Protein AF-A0A919NDR6-F1 (afdb_monomer_lite)

Foldseek 3Di:
DVVVLCVLQNPVLLCVLVLVVPPDPDDDDDDDDDDDDDDDDDDDDDDDDPPPPPPPPPQQLLSVLVPDDVVVLVVVLVVLLVLLVVCLPPALSSLSSSLLSLLLCQLSPSDVALVSRLVSLLSSLVSLVNHDDDPVCLLSSLLSNLLSLVLLVLRCVVPVPDVVSVVSSVVSLVVVLVVLVSNVPRDLVSNQSSQPSSDHDRSHNQSHSVNSVVVSVVSNPDDVVNVLQVVCVVLAPHWDQDPVREIEGEGADDQVLSQLVSCVSCVVPAFYWYWYDDPWIKIWTDRQFKIWIWTADPVAIKIFMAGRPVVTSVVCSPDDPDDDTPDMDGDRDVVRNCVVPVPD

Organism: NCBI:txid1223317

Radius of gyration: 30.09 Å; chains: 1; bounding box: 86×54×87 Å

Secondary structure (DSSP, 8-state):
-HHHHHHHH-HHHHHHHTT-TTSSS------------------------------PPPPPHHHHHHTS-HHHHHHHHHHHHHHHHHHTTS-HHHHHHHHHHHHHHHHTTSSSSGGGTHHHHHHHHHHHHHSPP-GGGHHHHHHHHHHHHHHHHHHHHT-TT-HHHHHHHHHHHHHHHHTHHHHHSS-HHHHHHHHTTT-BTTTBTT-SHHHHHHHHHHHHH--HHHHHHTT-TTT-SEEEE-TTS-EEEE-SS-HHHHHHHHHHHTTTSTTEEEEEESSSEEEEEE-SSEEEEEEEETTEEEEEEEES-TTTTHHHHHTS-----SEEEEESSHHHHHHHHT--

Sequence (344 aa):
MEEDIRRAVGSGLLNLALGRDRNEASVGGPDGDELKGDEGEPDRKDPEQSASKSVTPPLSAAAAFQAQTENQRMRARAWFRRLVEESAEWPLAAQLASYRSLLIAVGGGLWPYPQDWVWLVCDGLDNLWAAAEDESLAVEHGALAVIGLLAIRHGTLSQSDDPDLAAGFKGFLAAFRDWRDWALDVNLETIERYAYQLSGHTLGPRFTAVNIRADLEWLLARRAIDDALDQLDDISDSADLTTDGTVVVQVRKNPKRAVLLVLDRLREFPDTHVIAHFNSEVHGWWNGRRLLLAWPTPTGWRASVWHNLFTGIVGYAGSSPLPAASESAAVTDPAEAWTKFGSR

pLDDT: mean 75.66, std 18.83, range [24.59, 97.19]

Structure (mmCIF, N/CA/C/O backbone):
data_AF-A0A919NDR6-F1
#
_entry.id   AF-A0A919NDR6-F1
#
loop_
_atom_site.group_PDB
_atom_site.id
_atom_site.type_symbol
_atom_site.label_atom_id
_atom_site.label_alt_id
_atom_site.label_comp_id
_atom_site.label_asym_id
_atom_site.label_entity_id
_atom_site.label_seq_id
_atom_site.pdbx_PDB_ins_code
_atom_site.Cartn_x
_atom_site.Cartn_y
_atom_site.Cartn_z
_atom_site.occupancy
_atom_site.B_iso_or_equiv
_atom_site.auth_seq_id
_atom_site.auth_comp_id
_atom_site.auth_asym_id
_atom_site.auth_atom_id
_atom_site.pdbx_PDB_model_num
ATOM 1 N N . MET A 1 1 ? -24.004 -11.806 23.889 1.00 47.38 1 MET A N 1
ATOM 2 C CA . MET A 1 1 ? -23.221 -11.122 22.835 1.00 47.38 1 MET A CA 1
ATOM 3 C C . MET A 1 1 ? -22.969 -9.655 23.180 1.00 47.38 1 MET A C 1
ATOM 5 O O . MET A 1 1 ? -21.857 -9.357 23.575 1.00 47.38 1 MET A O 1
ATOM 9 N N . GLU A 1 2 ? -23.946 -8.737 23.129 1.00 40.25 2 GLU A N 1
ATOM 10 C CA . GLU A 1 2 ? -23.694 -7.311 23.456 1.00 40.25 2 GLU A CA 1
ATOM 11 C C . GLU A 1 2 ? -23.229 -7.091 24.909 1.00 40.25 2 GLU A C 1
ATOM 13 O O . GLU A 1 2 ? -22.378 -6.251 25.181 1.00 40.25 2 GLU A O 1
ATOM 18 N N . GLU A 1 3 ? -23.742 -7.888 25.845 1.00 44.78 3 GLU A N 1
ATOM 19 C CA . GLU A 1 3 ? -23.369 -7.836 27.262 1.00 44.78 3 GLU A CA 1
ATOM 20 C C . GLU A 1 3 ? -21.955 -8.383 27.525 1.00 44.78 3 GLU A C 1
ATOM 22 O O . GLU A 1 3 ? -21.227 -7.832 28.349 1.00 44.78 3 GLU A O 1
ATOM 27 N N . ASP A 1 4 ? -21.523 -9.383 26.750 1.00 42.12 4 ASP A N 1
ATOM 28 C CA . ASP A 1 4 ? -20.157 -9.924 26.780 1.00 42.12 4 ASP A CA 1
ATOM 29 C C . ASP A 1 4 ? -19.159 -8.908 26.204 1.00 42.12 4 ASP A C 1
ATOM 31 O O . ASP A 1 4 ? -18.097 -8.675 26.780 1.00 42.12 4 ASP A O 1
ATOM 35 N N . ILE A 1 5 ? -19.552 -8.207 25.134 1.00 43.19 5 ILE A N 1
ATOM 36 C CA . ILE A 1 5 ? -18.772 -7.122 24.523 1.00 43.19 5 ILE A CA 1
ATOM 37 C C . ILE A 1 5 ? -18.678 -5.916 25.471 1.00 43.19 5 ILE A C 1
ATOM 39 O O . ILE A 1 5 ? -17.600 -5.349 25.646 1.00 43.19 5 ILE A O 1
ATOM 43 N N . ARG A 1 6 ? -19.773 -5.538 26.150 1.00 53.03 6 ARG A N 1
ATOM 44 C CA . ARG A 1 6 ? -19.746 -4.483 27.185 1.00 53.03 6 ARG A CA 1
ATOM 45 C C . ARG A 1 6 ? -18.835 -4.846 28.345 1.00 53.03 6 ARG A C 1
ATOM 47 O O . ARG A 1 6 ? -18.196 -3.956 28.899 1.00 53.03 6 ARG A O 1
ATOM 54 N N . ARG A 1 7 ? -18.790 -6.123 28.725 1.00 47.66 7 ARG A N 1
ATOM 55 C CA . ARG A 1 7 ? -17.931 -6.608 29.808 1.00 47.66 7 ARG A CA 1
ATOM 56 C C . ARG A 1 7 ? -16.452 -6.583 29.423 1.00 47.66 7 ARG A C 1
ATOM 58 O O . ARG A 1 7 ? -15.631 -6.304 30.289 1.00 47.66 7 ARG A O 1
ATOM 65 N N . ALA A 1 8 ? -16.141 -6.831 28.151 1.00 42.94 8 ALA A N 1
ATOM 66 C CA . ALA A 1 8 ? -14.782 -6.839 27.618 1.00 42.94 8 ALA A CA 1
ATOM 67 C C . ALA A 1 8 ? -14.227 -5.427 27.345 1.00 42.94 8 ALA A C 1
ATOM 69 O O . ALA A 1 8 ? -13.118 -5.107 27.761 1.00 42.94 8 ALA A O 1
ATOM 70 N N . VAL A 1 9 ? -15.005 -4.558 26.689 1.00 45.59 9 VAL A N 1
ATOM 71 C CA . VAL A 1 9 ? -14.518 -3.253 26.191 1.00 45.59 9 VAL A CA 1
ATOM 72 C C . VAL A 1 9 ? -15.015 -2.072 27.044 1.00 45.59 9 VAL A C 1
ATOM 74 O O . VAL A 1 9 ? -14.442 -0.988 27.015 1.00 45.59 9 VAL A O 1
ATOM 77 N N . GLY A 1 10 ? -16.052 -2.266 27.864 1.00 50.66 10 GLY A N 1
ATOM 78 C CA . GLY A 1 10 ? -16.721 -1.202 28.619 1.00 50.66 10 GLY A CA 1
ATOM 79 C C . GLY A 1 10 ? -17.816 -0.496 27.807 1.00 50.66 10 GLY A C 1
ATOM 80 O O . GLY A 1 10 ? -17.733 -0.350 26.589 1.00 50.66 10 GLY A O 1
ATOM 81 N N . SER A 1 11 ? -18.871 -0.030 28.484 1.00 50.19 11 SER A N 1
ATOM 82 C CA . SER A 1 11 ? -20.065 0.555 27.844 1.00 50.19 11 SER A CA 1
ATOM 83 C C . SER A 1 11 ? -19.780 1.824 27.033 1.00 50.19 11 SER A C 1
ATOM 85 O O . SER A 1 11 ? -20.344 1.997 25.956 1.00 50.19 11 SER A O 1
ATOM 87 N N . GLY A 1 12 ? -18.887 2.690 27.519 1.00 48.28 12 GLY A N 1
ATOM 88 C CA . GLY A 1 12 ? -18.511 3.925 26.823 1.00 48.28 12 GLY A CA 1
ATOM 89 C C . GLY A 1 12 ? -17.779 3.666 25.505 1.00 48.28 12 GLY A C 1
ATOM 90 O O . GLY A 1 12 ? -18.121 4.255 24.486 1.00 48.28 12 GLY A O 1
ATOM 91 N N . LEU A 1 13 ? -16.825 2.731 25.506 1.00 51.97 13 LEU A N 1
ATOM 92 C CA . LEU A 1 13 ? -16.095 2.335 24.302 1.00 51.97 13 LEU A CA 1
ATOM 93 C C . LEU A 1 13 ? -16.981 1.580 23.321 1.00 51.97 13 LEU A C 1
ATOM 95 O O . LEU A 1 13 ? -16.864 1.813 22.128 1.00 51.97 13 LEU A O 1
ATOM 99 N N . LEU A 1 14 ? -17.912 0.748 23.793 1.00 55.09 14 LEU A N 1
ATOM 100 C CA . LEU A 1 14 ? -18.875 0.105 22.903 1.00 55.09 14 LEU A CA 1
ATOM 101 C C . LEU A 1 14 ? -19.790 1.129 22.213 1.00 55.09 14 LEU A C 1
ATOM 103 O O . LEU A 1 14 ? -20.018 1.037 21.012 1.00 55.09 14 LEU A O 1
ATOM 107 N N . ASN A 1 15 ? -20.292 2.128 22.939 1.00 56.59 15 ASN A N 1
ATOM 108 C CA . ASN A 1 15 ? -21.154 3.162 22.358 1.00 56.59 15 ASN A CA 1
ATOM 109 C C . ASN A 1 15 ? -20.397 4.060 21.372 1.00 56.59 15 ASN A C 1
ATOM 111 O O . ASN A 1 15 ? -20.914 4.350 20.288 1.00 56.59 15 ASN A O 1
ATOM 115 N N . LEU A 1 16 ? -19.154 4.419 21.707 1.00 56.56 16 LEU A N 1
ATOM 116 C CA . LEU A 1 16 ? -18.232 5.108 20.808 1.00 56.56 16 LEU A CA 1
ATOM 117 C C . LEU A 1 16 ? -17.974 4.259 19.555 1.00 56.56 16 LEU A C 1
ATOM 119 O O . LEU A 1 16 ? -18.140 4.745 18.436 1.00 56.56 16 LEU A O 1
ATOM 123 N N . ALA A 1 17 ? -17.656 2.973 19.738 1.00 55.72 17 ALA A N 1
ATOM 124 C CA . ALA A 1 17 ? -17.306 2.028 18.685 1.00 55.72 17 ALA A CA 1
ATOM 125 C C . ALA A 1 17 ? -18.489 1.615 17.793 1.00 55.72 17 ALA A C 1
ATOM 127 O O . ALA A 1 17 ? -18.287 1.294 16.624 1.00 55.72 17 ALA A O 1
ATOM 128 N N . LEU A 1 18 ? -19.724 1.725 18.278 1.00 56.53 18 LEU A N 1
ATOM 129 C CA . LEU A 1 18 ? -20.940 1.525 17.483 1.00 56.53 18 LEU A CA 1
ATOM 130 C C . LEU A 1 18 ? -21.508 2.832 16.907 1.00 56.53 18 LEU A C 1
ATOM 132 O O . LEU A 1 18 ? -22.523 2.805 16.218 1.00 56.53 18 LEU A O 1
ATOM 136 N N . GLY A 1 19 ? -20.885 3.983 17.194 1.00 51.34 19 GLY A N 1
ATOM 137 C CA . GLY A 1 19 ? -21.341 5.286 16.698 1.00 51.34 19 GLY A CA 1
ATOM 138 C C . GLY A 1 19 ? -22.708 5.698 17.257 1.00 51.34 19 GLY A C 1
ATOM 139 O O . GLY A 1 19 ? -23.410 6.499 16.644 1.00 51.34 19 GLY A O 1
ATOM 140 N N . ARG A 1 20 ? -23.100 5.140 18.412 1.00 55.94 20 ARG A N 1
ATOM 141 C CA . ARG A 1 20 ? -24.439 5.283 19.010 1.00 55.94 20 ARG A CA 1
ATOM 142 C C . ARG A 1 20 ? -24.627 6.561 19.832 1.00 55.94 20 ARG A C 1
ATOM 144 O O . ARG A 1 20 ? -25.739 6.827 20.274 1.00 55.94 20 ARG A O 1
ATOM 151 N N . ASP A 1 21 ? -23.597 7.392 19.970 1.00 50.28 21 ASP A N 1
ATOM 152 C CA . ASP A 1 21 ? -23.606 8.640 20.754 1.00 50.28 21 ASP A CA 1
ATOM 153 C C . ASP A 1 21 ? -24.546 9.751 20.227 1.00 50.28 21 ASP A C 1
ATOM 155 O O . ASP A 1 21 ? -24.462 10.896 20.673 1.00 50.28 21 ASP A O 1
ATOM 159 N N . ARG A 1 22 ? -25.448 9.469 19.274 1.00 43.28 22 ARG A N 1
ATOM 160 C CA . ARG A 1 22 ? -26.257 10.511 18.622 1.00 43.28 22 ARG A CA 1
ATOM 161 C C . ARG A 1 22 ? -27.780 10.411 18.659 1.00 43.28 22 ARG A C 1
ATOM 163 O 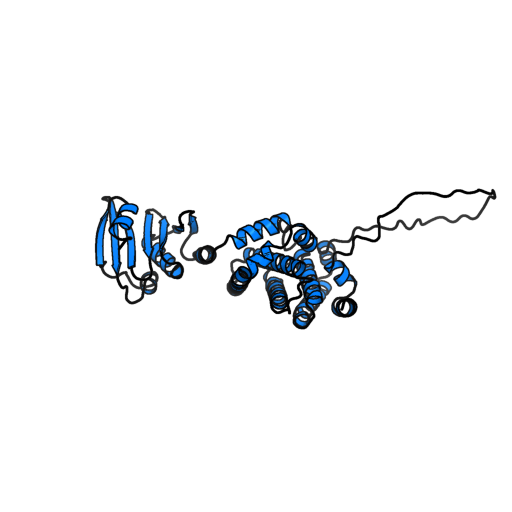O . ARG A 1 22 ? -28.389 11.387 18.246 1.00 43.28 22 ARG A O 1
ATOM 170 N N . ASN A 1 23 ? -28.423 9.375 19.202 1.00 38.81 23 ASN A N 1
ATOM 171 C CA . ASN A 1 23 ? -29.871 9.204 18.961 1.00 38.81 23 ASN A CA 1
ATOM 172 C C . ASN A 1 23 ? -30.816 9.090 20.174 1.00 38.81 23 ASN A C 1
ATOM 174 O O . ASN A 1 23 ? -31.818 8.397 20.074 1.00 38.81 23 ASN A O 1
ATOM 178 N N . GLU A 1 24 ? -30.610 9.836 21.268 1.00 35.00 24 GLU A N 1
ATOM 179 C CA . GLU A 1 24 ? -31.702 10.037 22.259 1.00 35.00 24 GLU A CA 1
ATOM 180 C C . GLU A 1 24 ? -31.934 11.484 22.726 1.00 35.00 24 GLU A C 1
ATOM 182 O O . GLU A 1 24 ? -32.754 11.733 23.605 1.00 35.00 24 GLU A O 1
ATOM 187 N N . ALA A 1 25 ? -31.302 12.483 22.108 1.00 34.41 25 ALA A N 1
ATOM 188 C CA . ALA A 1 25 ? -31.491 13.876 22.520 1.00 34.41 25 ALA A CA 1
ATOM 189 C C . ALA A 1 25 ? -31.798 14.817 21.350 1.00 34.41 25 ALA A C 1
ATOM 191 O O . ALA A 1 25 ? -31.144 15.842 21.220 1.00 34.41 25 ALA A O 1
ATOM 192 N N . SER A 1 26 ? -32.768 14.480 20.490 1.00 33.50 26 SER A N 1
ATOM 193 C CA . SER A 1 26 ? -33.466 15.465 19.640 1.00 33.50 26 SER A CA 1
ATOM 194 C C . SER A 1 26 ? -34.573 14.817 18.794 1.00 33.50 26 SER A C 1
ATOM 196 O O . SER A 1 26 ? -34.411 14.660 17.588 1.00 33.50 26 SER A O 1
ATOM 198 N N . VAL A 1 27 ? -35.730 14.518 19.388 1.00 29.66 27 VAL A N 1
ATOM 199 C CA . VAL A 1 27 ? -37.015 14.629 18.673 1.00 29.66 27 VAL A CA 1
ATOM 200 C C . VAL A 1 27 ? -38.028 15.204 19.658 1.00 29.66 27 VAL A C 1
ATOM 202 O O . VAL A 1 27 ? -38.724 14.485 20.366 1.00 29.66 27 VAL A O 1
ATOM 205 N N . GLY A 1 28 ? -38.051 16.533 19.756 1.00 29.48 28 GLY A N 1
ATOM 206 C CA . GLY A 1 28 ? -39.209 17.239 20.284 1.00 29.48 28 GLY A CA 1
ATOM 207 C C . GLY A 1 28 ? -40.295 17.239 19.214 1.00 29.48 28 GLY A C 1
ATOM 208 O O . GLY A 1 28 ? -40.082 17.781 18.131 1.00 29.48 28 GLY A O 1
ATOM 209 N N . GLY A 1 29 ? -41.432 16.618 19.514 1.00 24.59 29 GLY A N 1
ATOM 210 C CA . GLY A 1 29 ? -42.696 16.869 18.828 1.00 24.59 29 GLY A CA 1
ATOM 211 C C . GLY A 1 29 ? -43.546 17.809 19.693 1.00 24.59 29 GLY A C 1
ATOM 212 O O . GLY A 1 29 ? -43.630 17.561 20.898 1.00 24.59 29 GLY A O 1
ATOM 213 N N . PRO A 1 30 ? -44.105 18.898 19.136 1.00 39.16 30 PRO A N 1
ATOM 214 C CA . PRO A 1 30 ? -45.014 19.799 19.836 1.00 39.16 30 PRO A CA 1
ATOM 215 C C . PRO A 1 30 ? -46.449 19.239 19.836 1.00 39.16 30 PRO A C 1
ATOM 217 O O . PRO A 1 30 ? -46.715 18.245 19.167 1.00 39.16 30 PRO A O 1
ATOM 220 N N . ASP A 1 31 ? -47.340 19.933 20.549 1.00 29.33 31 ASP A N 1
ATOM 221 C CA . ASP A 1 31 ? -48.758 19.641 20.835 1.00 29.33 31 ASP A CA 1
ATOM 222 C C . ASP A 1 31 ? -48.930 18.872 22.155 1.00 29.33 31 ASP A C 1
ATOM 224 O O . ASP A 1 31 ? -48.420 17.777 22.339 1.00 29.33 31 ASP A O 1
ATOM 228 N N . GLY A 1 32 ? -49.592 19.383 23.185 1.00 30.09 32 GLY A N 1
ATOM 229 C CA . GLY A 1 32 ? -50.562 20.463 23.261 1.00 30.09 32 GLY A CA 1
ATOM 230 C C . GLY A 1 32 ? -51.664 19.946 24.172 1.00 30.09 32 GLY A C 1
ATOM 231 O O . GLY A 1 32 ? -52.414 19.077 23.752 1.00 30.09 32 GLY A O 1
ATOM 232 N N . ASP A 1 33 ? -51.735 20.426 25.413 1.00 28.23 33 ASP A N 1
ATOM 233 C CA . ASP A 1 33 ? -53.017 20.440 26.110 1.00 28.23 33 ASP A CA 1
ATOM 234 C C . ASP A 1 33 ? -53.046 21.498 27.213 1.00 28.23 33 ASP A C 1
ATOM 236 O O . ASP A 1 33 ? -52.095 21.703 27.973 1.00 28.23 33 ASP A O 1
ATOM 240 N N . GLU A 1 34 ? -54.156 22.214 27.212 1.00 32.19 34 GLU A N 1
ATOM 241 C CA . GLU A 1 34 ? -54.511 23.310 28.092 1.00 32.19 34 GLU A CA 1
ATOM 242 C C . GLU A 1 34 ? -54.806 22.798 29.516 1.00 32.19 34 GLU A C 1
ATOM 244 O O . GLU A 1 34 ? -55.307 21.691 29.695 1.00 32.19 34 GLU A O 1
ATOM 249 N N . LEU A 1 35 ? -54.608 23.638 30.542 1.00 30.19 35 LEU A N 1
ATOM 250 C CA . LEU A 1 35 ? -55.709 24.206 31.345 1.00 30.19 35 LEU A CA 1
ATOM 251 C C . LEU A 1 35 ? -55.247 24.780 32.699 1.00 30.19 35 LEU A C 1
ATOM 253 O O . LEU A 1 35 ? -54.718 24.082 33.557 1.00 30.19 35 LEU A O 1
ATOM 257 N N . LYS A 1 36 ? -55.683 26.033 32.890 1.00 31.27 36 LYS A N 1
ATOM 258 C CA . LYS A 1 36 ? -56.131 26.703 34.126 1.00 31.27 36 LYS A CA 1
ATOM 259 C C . LYS A 1 36 ? -55.092 27.185 35.139 1.00 31.27 36 LYS A C 1
ATOM 261 O O . LYS A 1 36 ? -54.414 26.420 35.812 1.00 31.27 36 LYS A O 1
ATOM 266 N N . GLY A 1 37 ? -55.092 28.509 35.293 1.00 29.97 37 GLY A N 1
ATOM 267 C CA . GLY A 1 37 ? -54.523 29.202 36.436 1.00 29.97 37 GLY A CA 1
ATOM 268 C C . GLY A 1 37 ? -55.402 29.115 37.681 1.00 29.97 37 GLY A C 1
ATOM 269 O O . GLY A 1 37 ? -56.600 28.841 37.595 1.00 29.97 37 GLY A O 1
ATOM 270 N N . ASP A 1 38 ? -54.773 29.404 38.813 1.00 30.91 38 ASP A N 1
ATOM 271 C CA . ASP A 1 38 ? -55.405 30.019 39.972 1.00 30.91 38 ASP A CA 1
ATOM 272 C C . ASP A 1 38 ? -54.350 30.849 40.723 1.00 30.91 38 ASP A C 1
ATOM 274 O O . ASP A 1 38 ? -53.158 30.525 40.711 1.00 30.91 38 ASP A O 1
ATOM 278 N N . GLU A 1 39 ? -54.793 31.968 41.280 1.00 35.62 39 GLU A N 1
ATOM 279 C CA . GLU A 1 39 ? -53.993 33.052 41.853 1.00 35.62 39 GLU A CA 1
ATOM 280 C C . GLU A 1 39 ? -53.505 32.741 43.283 1.00 35.62 39 GLU A C 1
ATOM 282 O O . GLU A 1 39 ? -54.187 32.068 44.055 1.00 35.62 39 GLU A O 1
ATOM 287 N N . GLY A 1 40 ? -52.346 33.293 43.677 1.00 30.28 40 GLY A N 1
ATOM 288 C CA . GLY A 1 40 ? -51.882 33.295 45.074 1.00 30.28 40 GLY A CA 1
ATOM 289 C C . GLY A 1 40 ? -50.398 33.644 45.274 1.00 30.28 40 GLY A C 1
ATOM 290 O O . GLY A 1 40 ? -49.553 32.758 45.353 1.00 30.28 40 GLY A O 1
ATOM 291 N N . GLU A 1 41 ? -50.082 34.938 45.378 1.00 29.83 41 GLU A N 1
ATOM 292 C CA . GLU A 1 41 ? -48.817 35.513 45.896 1.00 29.83 41 GLU A CA 1
ATOM 293 C C . GLU A 1 41 ? -48.609 35.260 47.421 1.00 29.83 41 GLU A C 1
ATOM 295 O O . GLU A 1 41 ? -49.580 34.927 48.103 1.00 29.83 41 GLU A O 1
ATOM 300 N N . PRO A 1 42 ? -47.456 35.615 48.050 1.00 50.81 42 PRO A N 1
ATOM 301 C CA . PRO A 1 42 ? -46.052 35.515 47.622 1.00 50.81 42 PRO A CA 1
ATOM 302 C C . PRO A 1 42 ? -45.115 35.020 48.774 1.00 50.81 42 PRO A C 1
ATOM 304 O O . PRO A 1 42 ? -45.552 34.594 49.839 1.00 50.81 42 PRO A O 1
ATOM 307 N N . ASP A 1 43 ? -43.803 35.177 48.560 1.00 31.02 43 ASP A N 1
ATOM 308 C CA . ASP A 1 43 ? -42.701 35.223 49.540 1.00 31.02 43 ASP A CA 1
ATOM 309 C C . ASP A 1 43 ? -42.036 33.913 50.005 1.00 31.02 43 ASP A C 1
ATOM 311 O O . ASP A 1 43 ? -42.363 33.317 51.031 1.00 31.02 43 ASP A O 1
ATOM 315 N N . ARG A 1 44 ? -40.921 33.590 49.333 1.00 33.66 44 ARG A N 1
ATOM 316 C CA . ARG A 1 44 ? -39.602 33.484 49.985 1.00 33.66 44 ARG A CA 1
ATOM 317 C C . ARG A 1 44 ? -38.482 33.615 48.951 1.00 33.66 44 ARG A C 1
ATOM 319 O O . ARG A 1 44 ? -38.365 32.809 48.035 1.00 33.66 44 ARG A O 1
ATOM 326 N N . LYS A 1 45 ? -37.666 34.656 49.120 1.00 34.47 45 LYS A N 1
ATOM 327 C CA . LYS A 1 45 ? -36.379 34.843 48.445 1.00 34.47 45 LYS A CA 1
ATOM 328 C C . LYS A 1 45 ? -35.407 33.741 48.874 1.00 34.47 45 LYS A C 1
ATOM 330 O O . LYS A 1 45 ? -35.241 33.545 50.071 1.00 34.47 45 LYS A O 1
ATOM 335 N N . ASP A 1 46 ? -34.751 33.104 47.910 1.00 29.94 46 ASP A N 1
ATOM 336 C CA . ASP A 1 46 ? -33.288 33.137 47.819 1.00 29.94 46 ASP A CA 1
ATOM 337 C C . ASP A 1 46 ? -32.817 32.841 46.378 1.00 29.94 46 ASP A C 1
ATOM 339 O O . ASP A 1 46 ? -33.529 32.169 45.626 1.00 29.94 46 ASP A O 1
ATOM 343 N N . PRO A 1 47 ? -31.683 33.429 45.954 1.00 37.78 47 PRO A N 1
ATOM 344 C CA . PRO A 1 47 ? -31.243 33.509 44.564 1.00 37.78 47 PRO A CA 1
ATOM 345 C C . PRO A 1 47 ? -30.256 32.380 44.210 1.00 37.78 47 PRO A C 1
ATOM 347 O O . PRO A 1 47 ? -29.688 31.770 45.105 1.00 37.78 47 PRO A O 1
ATOM 350 N N . GLU A 1 48 ? -29.986 32.191 42.908 1.00 29.59 48 GLU A N 1
ATOM 351 C CA . GLU A 1 48 ? -28.861 31.392 42.365 1.00 29.59 48 GLU A CA 1
ATOM 352 C C . GLU A 1 48 ? -28.994 29.863 42.595 1.00 29.59 48 GLU A C 1
ATOM 354 O O . GLU A 1 48 ? -29.113 29.373 43.701 1.00 29.59 48 GLU A O 1
ATOM 359 N N . GLN A 1 49 ? -29.015 28.961 41.620 1.00 33.59 49 GLN A N 1
ATOM 360 C CA . GLN A 1 49 ? -28.317 28.873 40.351 1.00 33.59 49 GLN A CA 1
ATOM 361 C C . GLN A 1 49 ? -29.221 28.114 39.383 1.00 33.59 49 GLN A C 1
ATOM 363 O O . GLN A 1 49 ? -29.515 26.932 39.569 1.00 33.59 49 GLN A O 1
ATOM 368 N N . SER A 1 50 ? -29.574 28.767 38.280 1.00 30.25 50 SER A N 1
ATOM 369 C CA . SER A 1 50 ? -29.775 28.057 37.026 1.00 30.25 50 SER A CA 1
ATOM 370 C C . SER A 1 50 ? -28.465 27.336 36.722 1.00 30.25 50 SER A C 1
ATOM 372 O O . SER A 1 50 ? -27.533 27.933 36.180 1.00 30.25 50 SER A O 1
ATOM 374 N N . ALA A 1 51 ? -28.379 26.064 37.115 1.00 31.36 51 ALA A N 1
ATOM 375 C CA . ALA A 1 51 ? -27.414 25.127 36.574 1.00 31.36 51 ALA A CA 1
ATOM 376 C C . ALA A 1 51 ? -27.743 25.005 35.087 1.00 31.36 51 ALA A C 1
ATOM 378 O O . ALA A 1 51 ? -28.508 24.150 34.640 1.00 31.36 51 ALA A O 1
ATOM 379 N N . SER A 1 52 ? -27.211 25.959 34.330 1.00 30.42 52 SER A N 1
ATOM 380 C CA . SER A 1 52 ? -26.980 25.836 32.912 1.00 30.42 52 SER A CA 1
ATOM 381 C C . SER A 1 52 ? -26.342 24.468 32.749 1.00 30.42 52 SER A C 1
ATOM 383 O O . SER A 1 52 ? -25.222 24.237 33.200 1.00 30.42 52 SER A O 1
ATOM 385 N N . LYS A 1 53 ? -27.107 23.526 32.184 1.00 33.47 53 LYS A N 1
ATOM 386 C CA . LYS A 1 53 ? -26.552 22.316 31.595 1.00 33.47 53 LYS A CA 1
ATOM 387 C C . LYS A 1 53 ? -25.450 22.822 30.680 1.00 33.47 53 LYS A C 1
ATOM 389 O O . LYS A 1 53 ? -25.742 23.353 29.608 1.00 33.47 53 LYS A O 1
ATOM 394 N N . SER A 1 54 ? -24.203 22.743 31.136 1.00 26.44 54 SER A N 1
ATOM 395 C CA . SER A 1 54 ? -23.057 22.919 30.273 1.00 26.44 54 SER A CA 1
ATOM 396 C C . SER A 1 54 ? -23.123 21.740 29.321 1.00 26.44 54 SER A C 1
ATOM 398 O O . SER A 1 54 ? -22.632 20.644 29.585 1.00 26.44 54 SER A O 1
ATOM 400 N N . VAL A 1 55 ? -23.810 21.957 28.201 1.00 32.56 55 VAL A N 1
ATOM 401 C CA . VAL A 1 55 ? -23.661 21.154 26.997 1.00 32.56 55 VAL A CA 1
ATOM 402 C C . VAL A 1 55 ? -22.259 21.471 26.503 1.00 32.56 55 VAL A C 1
ATOM 404 O O . VAL A 1 55 ? -22.039 22.266 25.596 1.00 32.56 55 VAL A O 1
ATOM 407 N N . THR A 1 56 ? -21.286 20.922 27.221 1.00 32.22 56 THR A N 1
ATOM 408 C CA . THR A 1 56 ? -19.916 20.865 26.764 1.00 32.22 56 THR A CA 1
ATOM 409 C C . THR A 1 56 ? -19.988 19.905 25.586 1.00 32.22 56 THR A C 1
ATOM 411 O O . THR A 1 56 ? -20.437 18.770 25.781 1.00 32.22 56 THR A O 1
ATOM 414 N N . PRO A 1 57 ? -19.664 20.341 24.359 1.00 36.19 57 PRO A N 1
ATOM 415 C CA . PRO A 1 57 ? -19.614 19.421 23.234 1.00 36.19 57 PRO A CA 1
ATOM 416 C C . PRO A 1 57 ? -18.702 18.246 23.612 1.00 36.19 57 PRO A C 1
ATOM 418 O O . PRO A 1 57 ? -17.744 18.462 24.366 1.00 36.19 57 PRO A O 1
ATOM 421 N N . PRO A 1 58 ? -18.980 17.014 23.145 1.00 47.25 58 PRO A N 1
ATOM 422 C CA . PRO A 1 58 ? -18.094 15.896 23.423 1.00 47.25 58 PRO A CA 1
ATOM 423 C C . PRO A 1 58 ? -16.686 16.296 22.981 1.00 47.25 58 PRO A C 1
ATOM 425 O O . PRO A 1 58 ? -16.472 16.680 21.827 1.00 47.25 58 PRO A O 1
ATOM 428 N N . LEU A 1 59 ? -15.747 16.294 23.932 1.00 54.25 59 LEU A N 1
ATOM 429 C CA . LEU A 1 59 ? -14.338 16.531 23.647 1.00 54.25 59 LEU A CA 1
ATOM 430 C C . LEU A 1 59 ? -13.943 15.527 22.565 1.00 54.25 59 LEU A C 1
ATOM 432 O O . LEU A 1 59 ? -14.166 14.327 22.728 1.00 54.25 59 LEU A O 1
ATOM 436 N N . SER A 1 60 ? -13.399 16.009 21.446 1.00 71.00 60 SER A N 1
ATOM 437 C CA . SER A 1 60 ? -12.848 15.113 20.430 1.00 71.00 60 SER A CA 1
ATOM 438 C C . SER A 1 60 ? -11.841 14.168 21.092 1.00 71.00 60 SER A C 1
ATOM 440 O O . SER A 1 60 ? -11.198 14.548 22.074 1.00 71.00 60 SER A O 1
ATOM 442 N N . ALA A 1 61 ? -11.671 12.949 20.569 1.00 70.81 61 ALA A N 1
ATOM 443 C CA . ALA A 1 61 ? -10.685 12.006 21.108 1.00 70.81 61 ALA A CA 1
ATOM 444 C C . ALA A 1 61 ? -9.304 12.674 21.275 1.00 70.81 61 ALA A C 1
ATOM 446 O O . ALA A 1 61 ? -8.658 12.529 22.310 1.00 70.81 61 ALA A O 1
ATOM 447 N N . ALA A 1 62 ? -8.922 13.525 20.317 1.00 70.00 62 ALA A N 1
ATOM 448 C CA . ALA A 1 62 ? -7.728 14.357 20.398 1.00 70.00 62 ALA A CA 1
ATOM 449 C C . ALA A 1 62 ? -7.701 15.291 21.618 1.00 70.00 62 ALA A C 1
ATOM 451 O O . ALA A 1 62 ? -6.720 15.299 22.360 1.00 70.00 62 ALA A O 1
ATOM 452 N N . ALA A 1 63 ? -8.773 16.043 21.871 1.00 69.75 63 ALA A N 1
ATOM 453 C CA . ALA A 1 63 ? -8.857 16.905 23.047 1.00 69.75 63 ALA A CA 1
ATOM 454 C C . ALA A 1 63 ? -8.815 16.092 24.356 1.00 69.75 63 ALA A C 1
ATOM 456 O O . ALA A 1 63 ? -8.173 16.506 25.322 1.00 69.75 63 ALA A O 1
ATOM 457 N N . ALA A 1 64 ? -9.435 14.908 24.375 1.00 75.88 64 ALA A N 1
ATOM 458 C CA . ALA A 1 64 ? -9.415 14.015 25.527 1.00 75.88 64 ALA A CA 1
ATOM 459 C C . ALA A 1 64 ? -8.002 13.484 25.832 1.00 75.88 64 ALA A C 1
ATOM 461 O O . ALA A 1 64 ? -7.595 13.484 26.993 1.00 75.88 64 ALA A O 1
ATOM 462 N N . PHE A 1 65 ? -7.223 13.080 24.821 1.00 79.38 65 PHE A N 1
ATOM 463 C CA . PHE A 1 65 ? -5.841 12.619 25.021 1.00 79.38 65 PHE A CA 1
ATOM 464 C C . PHE A 1 65 ? -4.854 13.757 25.288 1.00 79.38 65 PHE A C 1
ATOM 466 O O . PHE A 1 65 ? -3.890 13.569 26.031 1.00 79.38 65 PHE A O 1
ATOM 473 N N . GLN A 1 66 ? -5.082 14.948 24.733 1.00 76.56 66 GLN A N 1
ATOM 474 C CA . GLN A 1 66 ? -4.267 16.130 25.032 1.00 76.56 66 GLN A CA 1
ATOM 475 C C . GLN A 1 66 ? -4.433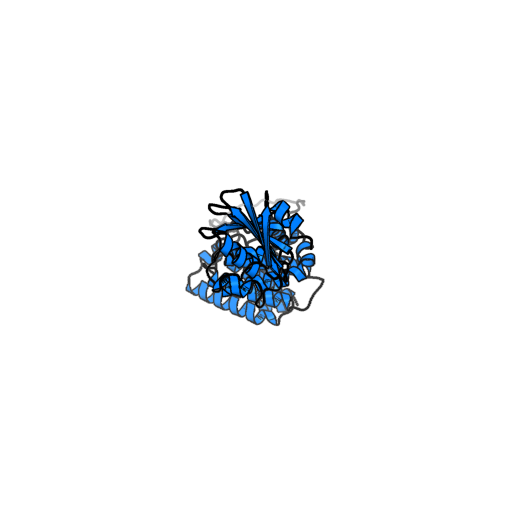 16.602 26.479 1.00 76.56 66 GLN A C 1
ATOM 477 O O . GLN A 1 66 ? -3.466 17.058 27.083 1.00 76.56 66 GLN A O 1
ATOM 482 N N . ALA A 1 67 ? -5.630 16.455 27.053 1.00 75.81 67 ALA A N 1
ATOM 483 C CA . ALA A 1 67 ? -5.888 16.778 28.454 1.00 75.81 67 ALA A CA 1
ATOM 484 C C . ALA A 1 67 ? -5.245 15.782 29.443 1.00 75.81 67 ALA A C 1
ATOM 486 O O . ALA A 1 67 ? -5.186 16.057 30.643 1.00 75.81 67 ALA A O 1
ATOM 487 N N . GLN A 1 68 ? -4.769 14.626 28.968 1.00 80.44 68 GLN A N 1
ATOM 488 C CA . GLN A 1 68 ? -4.135 13.613 29.807 1.00 80.44 68 GLN A CA 1
ATOM 489 C C . GLN A 1 68 ? -2.659 13.919 30.068 1.00 80.44 68 GLN A C 1
ATOM 491 O O . GLN A 1 68 ? -1.899 14.338 29.197 1.00 80.44 68 GLN A O 1
ATOM 496 N N . THR A 1 69 ? -2.224 13.602 31.284 1.00 84.25 69 THR A N 1
ATOM 497 C CA . THR A 1 69 ? -0.802 13.540 31.640 1.00 84.25 69 THR A CA 1
ATOM 498 C C . THR A 1 69 ? -0.103 12.385 30.916 1.00 84.25 69 THR A C 1
ATOM 500 O O . THR A 1 69 ? -0.733 11.384 30.571 1.00 84.25 69 THR A O 1
ATOM 503 N N . GLU A 1 70 ? 1.223 12.449 30.761 1.00 88.50 70 GLU A N 1
ATOM 504 C CA . GLU A 1 70 ? 1.972 11.359 30.114 1.00 88.50 70 GLU A CA 1
ATOM 505 C C . GLU A 1 70 ? 1.817 10.018 30.848 1.00 88.50 70 GLU A C 1
ATOM 507 O O . GLU A 1 70 ? 1.680 8.979 30.213 1.00 88.50 70 GLU A O 1
ATOM 512 N N . ASN A 1 71 ? 1.722 10.028 32.181 1.00 79.56 71 ASN A N 1
ATOM 513 C CA . ASN A 1 71 ? 1.455 8.814 32.958 1.00 79.56 71 ASN A CA 1
ATOM 514 C C . ASN A 1 71 ? 0.090 8.189 32.631 1.00 79.56 71 ASN A C 1
ATOM 516 O O . ASN A 1 71 ? -0.032 6.965 32.603 1.00 79.56 71 ASN A O 1
ATOM 520 N N . GLN A 1 72 ? -0.940 9.006 32.395 1.00 77.88 72 GLN A N 1
ATOM 521 C CA . GLN A 1 72 ? -2.256 8.518 31.972 1.00 77.88 72 GLN A CA 1
ATOM 522 C C . GLN A 1 72 ? -2.200 7.975 30.543 1.00 77.88 72 GLN A C 1
ATOM 524 O O . GLN A 1 72 ? -2.700 6.876 30.305 1.00 77.88 72 GLN A O 1
ATOM 529 N N . ARG A 1 73 ? -1.507 8.672 29.632 1.00 82.56 73 ARG A N 1
ATOM 530 C CA . ARG A 1 73 ? -1.295 8.198 28.258 1.00 82.56 73 ARG A CA 1
ATOM 531 C C . ARG A 1 73 ? -0.534 6.876 28.220 1.00 82.56 73 ARG A C 1
ATOM 533 O O . ARG A 1 73 ? -0.970 5.960 27.538 1.00 82.56 73 ARG A O 1
ATOM 540 N N . MET A 1 74 ? 0.530 6.711 29.008 1.00 85.94 74 MET A N 1
ATOM 541 C CA . MET A 1 74 ? 1.259 5.439 29.105 1.00 85.94 74 MET A CA 1
ATOM 542 C C . MET A 1 74 ? 0.366 4.282 29.569 1.00 85.94 74 MET A C 1
ATOM 544 O O . MET A 1 74 ? 0.426 3.195 28.996 1.00 85.94 74 MET A O 1
ATOM 548 N N . ARG A 1 75 ? -0.496 4.505 30.572 1.00 81.06 75 ARG A N 1
ATOM 549 C CA . ARG A 1 75 ? -1.462 3.482 31.011 1.00 81.06 75 ARG A CA 1
ATOM 550 C C . ARG A 1 75 ? -2.479 3.159 29.921 1.00 81.06 75 ARG A C 1
ATOM 552 O O . ARG A 1 75 ? -2.768 1.987 29.715 1.00 81.06 75 ARG A O 1
ATOM 559 N N . ALA A 1 76 ? -2.986 4.171 29.220 1.00 83.50 76 ALA A N 1
ATOM 560 C CA . ALA A 1 76 ? -3.907 3.977 28.105 1.00 83.50 76 ALA A CA 1
ATOM 561 C C . ALA A 1 76 ? -3.250 3.179 26.966 1.00 83.50 76 ALA A C 1
ATOM 563 O O . ALA A 1 76 ? -3.838 2.213 26.495 1.00 83.50 76 ALA A O 1
ATOM 564 N N . ARG A 1 77 ? -2.003 3.497 26.587 1.00 91.75 77 ARG A N 1
ATOM 565 C CA . ARG A 1 77 ? -1.236 2.732 25.586 1.00 91.75 77 ARG A CA 1
ATOM 566 C C . ARG A 1 77 ? -1.065 1.266 25.994 1.00 91.75 77 ARG A C 1
ATOM 568 O O . ARG A 1 77 ? -1.273 0.377 25.177 1.00 91.75 77 ARG A O 1
ATOM 575 N N . ALA A 1 78 ? -0.725 1.005 27.259 1.00 87.94 78 ALA A N 1
ATOM 576 C CA . ALA A 1 78 ? -0.608 -0.359 27.778 1.00 87.94 78 ALA A CA 1
ATOM 577 C C . ALA A 1 78 ? -1.952 -1.105 27.780 1.00 87.94 78 ALA A C 1
ATOM 579 O O . ALA A 1 78 ? -1.986 -2.307 27.531 1.00 87.94 78 ALA A O 1
ATOM 580 N N . TRP A 1 79 ? -3.052 -0.399 28.049 1.00 89.31 79 TRP A N 1
ATOM 581 C CA . TRP A 1 79 ? -4.396 -0.964 27.988 1.00 89.31 79 TRP A CA 1
ATOM 582 C C . TRP A 1 79 ? -4.804 -1.315 26.552 1.00 89.31 79 TRP A C 1
ATOM 584 O O . TRP A 1 79 ? -5.230 -2.439 26.323 1.00 89.31 79 TRP A O 1
ATOM 594 N N . PHE A 1 80 ? -4.591 -0.420 25.580 1.00 90.94 80 PHE A N 1
ATOM 595 C CA . PHE A 1 80 ? -4.875 -0.704 24.167 1.00 90.94 80 PHE A CA 1
ATOM 596 C C . PHE A 1 80 ? -4.046 -1.864 23.617 1.00 90.94 80 PHE A C 1
ATOM 598 O O . PHE A 1 80 ? -4.565 -2.658 22.845 1.00 90.94 80 PHE A O 1
ATOM 605 N N . ARG A 1 81 ? -2.786 -2.004 24.045 1.00 92.38 81 ARG A N 1
ATOM 606 C CA . ARG A 1 81 ? -1.965 -3.163 23.675 1.00 92.38 81 ARG A CA 1
ATOM 607 C C . ARG A 1 81 ? -2.613 -4.477 24.116 1.00 92.38 81 ARG A C 1
ATOM 609 O O . ARG A 1 81 ? -2.829 -5.351 23.291 1.00 92.38 81 ARG A O 1
ATOM 616 N N . ARG A 1 82 ? -2.992 -4.574 25.394 1.00 89.62 82 ARG A N 1
ATOM 617 C CA . ARG A 1 82 ? -3.694 -5.756 25.922 1.00 89.62 82 ARG A CA 1
ATOM 618 C C . ARG A 1 82 ? -5.033 -5.980 25.233 1.00 89.62 82 ARG A C 1
ATOM 620 O O . ARG A 1 82 ? -5.385 -7.114 24.962 1.00 89.62 82 ARG A O 1
ATOM 627 N N . LEU A 1 83 ? -5.763 -4.904 24.943 1.00 88.81 83 LEU A N 1
ATOM 628 C CA . LEU A 1 83 ? -7.046 -4.974 24.249 1.00 88.81 83 LEU A CA 1
ATOM 629 C C . LEU A 1 83 ? -6.904 -5.654 22.879 1.00 88.81 83 LEU A C 1
ATOM 631 O O . LEU A 1 83 ? -7.709 -6.519 22.553 1.00 88.81 83 LEU A O 1
ATOM 635 N N . VAL A 1 84 ? -5.887 -5.284 22.095 1.00 91.88 84 VAL A N 1
ATOM 636 C CA . VAL A 1 84 ? -5.600 -5.919 20.799 1.00 91.88 84 VAL A CA 1
ATOM 637 C C . VAL A 1 84 ? -5.217 -7.386 20.995 1.00 91.88 84 VAL A C 1
ATOM 639 O O . VAL A 1 84 ? -5.845 -8.247 20.384 1.00 91.88 84 VAL A O 1
ATOM 642 N N . GLU A 1 85 ? -4.271 -7.676 21.892 1.00 91.31 85 GLU A N 1
ATOM 643 C CA . GLU A 1 85 ? -3.818 -9.045 22.194 1.00 91.31 85 GLU A CA 1
ATOM 644 C C . GLU A 1 85 ? -4.976 -9.969 22.614 1.00 91.31 85 GLU A C 1
ATOM 646 O O . GLU A 1 85 ? -5.121 -11.071 22.094 1.00 91.31 85 GLU A O 1
ATOM 651 N N . GLU A 1 86 ? -5.832 -9.520 23.534 1.00 90.62 86 GLU A N 1
ATOM 652 C CA . GLU A 1 86 ? -6.958 -10.307 24.046 1.00 90.62 86 GLU A CA 1
ATOM 653 C C . GLU A 1 86 ? -8.091 -10.442 23.021 1.00 90.62 86 GLU A C 1
ATOM 655 O O . GLU A 1 86 ? -8.808 -11.444 23.031 1.00 90.62 86 GLU A O 1
ATOM 660 N N . SER A 1 87 ? -8.253 -9.456 22.129 1.00 90.69 87 SER A N 1
ATOM 661 C CA . SER A 1 87 ? -9.345 -9.453 21.152 1.00 90.69 87 SER A CA 1
ATOM 662 C C . SER A 1 87 ? -9.267 -10.563 20.109 1.00 90.69 87 SER A C 1
ATOM 664 O O . SER A 1 87 ? -10.311 -10.922 19.574 1.00 90.69 87 SER A O 1
ATOM 666 N N . ALA A 1 88 ? -8.091 -11.148 19.868 1.00 90.69 88 ALA A N 1
ATOM 667 C CA . ALA A 1 88 ? -7.900 -12.228 18.896 1.00 90.69 88 ALA A CA 1
ATOM 668 C C . ALA A 1 88 ? -8.857 -13.418 19.113 1.00 90.69 88 ALA A C 1
ATOM 670 O O . ALA A 1 88 ? -9.339 -14.023 18.160 1.00 90.69 88 ALA A O 1
ATOM 671 N N . GLU A 1 89 ? -9.183 -13.714 20.373 1.00 89.19 89 GLU A N 1
ATOM 672 C CA . GLU A 1 89 ? -10.034 -14.845 20.767 1.00 89.19 89 GLU A CA 1
ATOM 673 C C . GLU A 1 89 ? -11.518 -14.458 20.918 1.00 89.19 89 GLU A C 1
ATOM 675 O O . GLU A 1 89 ? -12.352 -15.266 21.337 1.00 89.19 89 GLU A O 1
ATOM 680 N N . TRP A 1 90 ? -11.878 -13.198 20.652 1.00 88.25 90 TRP A N 1
ATOM 681 C CA . TRP A 1 90 ? -13.244 -12.714 20.843 1.00 88.25 90 TRP A CA 1
ATOM 682 C C . TRP A 1 90 ? -14.109 -12.902 19.589 1.00 88.25 90 TRP A C 1
ATOM 684 O O . TRP A 1 90 ? -13.589 -13.003 18.481 1.00 88.25 90 TRP A O 1
ATOM 694 N N . PRO A 1 91 ? -15.450 -12.887 19.714 1.00 87.94 91 PRO A N 1
ATOM 695 C CA . PRO A 1 91 ? -16.339 -12.852 18.551 1.00 87.94 91 PRO A CA 1
ATOM 696 C C . PRO A 1 91 ? -16.097 -11.612 17.677 1.00 87.94 91 PRO A C 1
ATOM 698 O O . PRO A 1 91 ? -15.805 -10.541 18.217 1.00 87.94 91 PRO A O 1
ATOM 701 N N . LEU A 1 92 ? -16.320 -11.718 16.358 1.00 87.06 92 LEU A N 1
ATOM 702 C CA . LEU A 1 92 ? -16.041 -10.655 15.374 1.00 87.06 92 LEU A CA 1
ATOM 703 C C . LEU A 1 92 ? -16.569 -9.275 15.802 1.00 87.06 92 LEU A C 1
ATOM 705 O O . LEU A 1 92 ? -15.837 -8.292 15.760 1.00 87.06 92 LEU A O 1
ATOM 709 N N . ALA A 1 93 ? -17.800 -9.189 16.311 1.00 85.25 93 ALA A N 1
ATOM 710 C CA . ALA A 1 93 ? -18.376 -7.932 16.801 1.00 85.25 93 ALA A CA 1
ATOM 711 C C . ALA A 1 93 ? -17.516 -7.230 17.877 1.00 85.25 93 ALA A C 1
ATOM 713 O O . ALA A 1 93 ? -17.392 -6.004 17.884 1.00 85.25 93 ALA A O 1
ATOM 714 N N . ALA A 1 94 ? -16.916 -8.000 18.790 1.00 84.75 94 ALA A N 1
ATOM 715 C CA . ALA A 1 94 ? -16.033 -7.481 19.830 1.00 84.75 94 ALA A CA 1
ATOM 716 C C . ALA A 1 94 ? -14.685 -7.038 19.248 1.00 84.75 94 ALA A C 1
ATOM 718 O O . ALA A 1 94 ? -14.154 -6.002 19.653 1.00 84.75 94 ALA A O 1
ATOM 719 N N . GLN A 1 95 ? -14.160 -7.799 18.284 1.00 90.75 95 GLN A N 1
ATOM 720 C CA . GLN A 1 95 ? -12.925 -7.460 17.581 1.00 90.75 95 GLN A CA 1
ATOM 721 C C . GLN A 1 95 ? -13.074 -6.149 16.807 1.00 90.75 95 GLN A C 1
ATOM 723 O O . GLN A 1 95 ? -12.256 -5.248 16.965 1.00 90.75 95 GLN A O 1
ATOM 728 N N . LEU A 1 96 ? -14.175 -5.979 16.068 1.00 89.56 96 LEU A N 1
ATOM 729 C CA . LEU A 1 96 ? -14.492 -4.742 15.346 1.00 89.56 96 LEU A CA 1
ATOM 730 C C . LEU A 1 96 ? -14.582 -3.541 16.295 1.00 89.56 96 LEU A C 1
ATOM 732 O O . LEU A 1 96 ? -14.057 -2.465 16.001 1.00 89.56 96 LEU A O 1
ATOM 736 N N . ALA A 1 97 ? -15.207 -3.719 17.463 1.00 86.81 97 ALA A N 1
ATOM 737 C CA . ALA A 1 97 ? -15.308 -2.661 18.463 1.00 86.81 97 ALA A CA 1
ATOM 738 C C . ALA A 1 97 ? -13.943 -2.289 19.073 1.00 86.81 97 ALA A C 1
ATOM 740 O O . ALA A 1 97 ? -13.631 -1.102 19.226 1.00 86.81 97 ALA A O 1
ATOM 741 N N . SER A 1 98 ? -13.125 -3.296 19.393 1.00 89.19 98 SER A N 1
ATOM 742 C CA . SER A 1 98 ? -11.743 -3.132 19.856 1.00 89.19 98 SER A CA 1
ATOM 743 C C . SER A 1 98 ? -10.906 -2.375 18.822 1.00 89.19 98 SER A C 1
ATOM 745 O O . SER A 1 98 ? -10.331 -1.324 19.122 1.00 89.19 98 SER A O 1
ATOM 747 N N . TYR A 1 99 ? -10.932 -2.841 17.573 1.00 93.38 99 TYR A N 1
ATOM 748 C CA . TYR A 1 99 ? -10.136 -2.289 16.489 1.00 93.38 99 TYR A CA 1
ATOM 749 C C . TYR A 1 99 ? -10.516 -0.848 16.159 1.00 93.38 99 TYR A C 1
ATOM 751 O O . TYR A 1 99 ? -9.657 0.029 16.053 1.00 93.38 99 TYR A O 1
ATOM 759 N N . ARG A 1 100 ? -11.817 -0.541 16.099 1.00 91.69 100 ARG A N 1
ATOM 760 C CA . ARG A 1 100 ? -12.262 0.843 15.910 1.00 91.69 100 ARG A CA 1
ATOM 761 C C . ARG A 1 100 ? -11.800 1.752 17.046 1.00 91.69 100 ARG A C 1
ATOM 763 O O . ARG A 1 100 ? -11.396 2.887 16.801 1.00 91.69 100 ARG A O 1
ATOM 770 N N . SER A 1 101 ? -11.848 1.268 18.284 1.00 88.31 101 SER A N 1
ATOM 771 C CA . SER A 1 101 ? -11.394 2.037 19.445 1.00 88.31 101 SER A CA 1
ATOM 772 C C . SER A 1 101 ? -9.899 2.347 19.364 1.00 88.31 101 SER A C 1
ATOM 774 O O . SER A 1 101 ? -9.492 3.474 19.654 1.00 88.31 101 SER A O 1
ATOM 776 N N . LEU A 1 102 ? -9.092 1.376 18.920 1.00 93.06 102 LEU A N 1
ATOM 777 C CA . LEU A 1 102 ? -7.673 1.574 18.634 1.00 93.06 102 LEU A CA 1
ATOM 778 C C . LEU A 1 102 ? -7.470 2.656 17.567 1.00 93.06 102 LEU A C 1
ATOM 780 O O . LEU A 1 102 ? -6.705 3.591 17.795 1.00 93.06 102 LEU A O 1
ATOM 784 N N . LEU A 1 103 ? -8.179 2.579 16.436 1.00 92.50 103 LEU A N 1
ATOM 785 C CA . LEU A 1 103 ? -8.066 3.568 15.358 1.00 92.50 103 LEU A CA 1
ATOM 786 C C . LEU A 1 103 ? -8.421 4.984 15.834 1.00 92.50 103 LEU A C 1
ATOM 788 O O . LEU A 1 103 ? -7.717 5.936 15.497 1.00 92.50 103 LEU A O 1
ATOM 792 N N . ILE A 1 104 ? -9.456 5.138 16.668 1.00 89.06 104 ILE A N 1
ATOM 793 C CA . ILE A 1 104 ? -9.811 6.433 17.275 1.00 89.06 104 ILE A CA 1
ATOM 794 C C . ILE A 1 104 ? -8.693 6.926 18.201 1.00 89.06 104 ILE A C 1
ATOM 796 O O . ILE A 1 104 ? -8.375 8.118 18.207 1.00 89.06 104 ILE A O 1
ATOM 800 N N . ALA A 1 105 ? -8.065 6.033 18.968 1.00 89.44 105 ALA A N 1
ATOM 801 C CA . ALA A 1 105 ? -6.935 6.387 19.821 1.00 89.44 105 ALA A CA 1
ATOM 802 C C . ALA A 1 105 ? -5.706 6.837 19.018 1.00 89.44 105 ALA A C 1
ATOM 804 O O . ALA A 1 105 ? -5.056 7.822 19.384 1.00 89.44 105 ALA A O 1
ATOM 805 N N . VAL A 1 106 ? -5.429 6.169 17.896 1.00 91.38 106 VAL A N 1
ATOM 806 C CA . VAL A 1 106 ? -4.382 6.557 16.942 1.00 91.38 106 VAL A CA 1
ATOM 807 C C . VAL A 1 106 ? -4.699 7.913 16.317 1.00 91.38 106 VAL A C 1
ATOM 809 O O . VAL A 1 106 ? -3.903 8.837 16.459 1.00 91.38 106 VAL A O 1
ATOM 812 N N . GLY A 1 107 ? -5.874 8.084 15.703 1.00 88.06 107 GLY A N 1
ATOM 813 C CA . GLY A 1 107 ? -6.296 9.354 15.097 1.00 88.06 107 GLY A CA 1
ATOM 814 C C . GLY A 1 107 ? -6.305 10.516 16.097 1.00 88.06 107 GLY A C 1
ATOM 815 O O . GLY A 1 107 ? -5.879 11.631 15.782 1.00 88.06 107 GLY A O 1
ATOM 816 N N . GLY A 1 108 ? -6.696 10.235 17.343 1.00 85.06 108 GLY A N 1
ATOM 817 C CA . GLY A 1 108 ? -6.665 11.166 18.468 1.00 85.06 108 GLY A CA 1
ATOM 818 C C . GLY A 1 108 ? -5.265 11.517 18.987 1.00 85.06 108 GLY A C 1
ATOM 819 O O . GLY A 1 108 ? -5.139 12.414 19.815 1.00 85.06 108 GLY A O 1
ATOM 820 N N . GLY A 1 109 ? -4.202 10.864 18.520 1.00 87.44 109 GLY A N 1
ATOM 821 C CA . GLY A 1 109 ? -2.835 11.186 18.926 1.00 87.44 109 GLY A CA 1
ATOM 822 C C . GLY A 1 109 ? -2.436 10.666 20.300 1.00 87.44 109 GLY A C 1
ATOM 823 O O . GLY A 1 109 ? -1.577 11.259 20.955 1.00 87.44 109 GLY A O 1
ATOM 824 N N . LEU A 1 110 ? -3.012 9.541 20.743 1.00 88.44 110 LEU A N 1
ATOM 825 C CA . LEU A 1 110 ? -2.505 8.838 21.925 1.00 88.44 110 LEU A CA 1
ATOM 826 C C . LEU A 1 110 ? -1.028 8.441 21.740 1.00 88.44 110 LEU A C 1
ATOM 828 O O . LEU A 1 110 ? -0.236 8.507 22.691 1.00 88.44 110 LEU A O 1
ATOM 832 N N . TRP A 1 111 ? -0.654 8.081 20.512 1.00 90.56 111 TRP A N 1
ATOM 833 C CA . TRP A 1 111 ? 0.725 7.883 20.084 1.00 90.56 111 TRP A CA 1
ATOM 834 C C . TRP A 1 111 ? 1.170 9.026 19.166 1.00 90.56 111 TRP A C 1
ATOM 836 O O . TRP A 1 111 ? 0.514 9.279 18.151 1.00 90.56 111 TRP A O 1
ATOM 846 N N . PRO A 1 112 ? 2.272 9.716 19.505 1.00 81.56 112 PRO A N 1
ATOM 847 C CA . PRO A 1 112 ? 2.766 10.832 18.708 1.00 81.56 112 PRO A CA 1
ATOM 848 C C . PRO A 1 112 ? 3.527 10.389 17.453 1.00 81.56 112 PRO A C 1
ATOM 850 O O . PRO A 1 112 ? 3.608 11.170 16.509 1.00 81.56 112 PRO A O 1
ATOM 853 N N . TYR A 1 113 ? 4.076 9.169 17.427 1.00 83.75 113 TYR A N 1
ATOM 854 C CA . TYR A 1 113 ? 4.944 8.715 16.342 1.00 83.75 113 TYR A CA 1
ATOM 855 C C . TYR A 1 113 ? 4.495 7.372 15.735 1.00 83.75 113 TYR A C 1
ATOM 857 O O . TYR A 1 113 ? 4.053 6.502 16.489 1.00 83.75 113 TYR A O 1
ATOM 865 N N . PRO A 1 114 ? 4.618 7.183 14.402 1.00 82.19 114 PRO A N 1
ATOM 866 C CA . PRO A 1 114 ? 4.210 5.961 13.695 1.00 82.19 114 PRO A CA 1
ATOM 867 C C . PRO A 1 114 ? 4.759 4.648 14.261 1.00 82.19 114 PRO A C 1
ATOM 869 O O . PRO A 1 114 ? 3.984 3.712 14.462 1.00 82.19 114 PRO A O 1
ATOM 872 N N . GLN A 1 115 ? 6.044 4.587 14.617 1.00 82.94 115 GLN A N 1
ATOM 873 C CA . GLN A 1 115 ? 6.681 3.371 15.140 1.00 82.94 115 GLN A CA 1
ATOM 874 C C . GLN A 1 115 ? 6.024 2.826 16.416 1.00 82.94 115 GLN A C 1
ATOM 876 O O . GLN A 1 115 ? 6.162 1.648 16.735 1.00 82.94 115 GLN A O 1
ATOM 881 N N . ASP A 1 116 ? 5.292 3.663 17.155 1.00 86.19 116 ASP A N 1
ATOM 882 C CA . ASP A 1 116 ? 4.687 3.257 18.419 1.00 86.19 116 ASP A CA 1
ATOM 883 C C . ASP A 1 116 ? 3.279 2.655 18.259 1.00 86.19 116 ASP A C 1
ATOM 885 O O . ASP A 1 116 ? 2.775 2.056 19.215 1.00 86.19 116 ASP A O 1
ATOM 889 N N . TRP A 1 117 ? 2.636 2.817 17.093 1.00 90.31 117 TRP A N 1
ATOM 890 C CA . TRP A 1 117 ? 1.251 2.381 16.865 1.00 90.31 117 TRP A CA 1
ATOM 891 C C . TRP A 1 117 ? 1.010 1.589 15.583 1.00 90.31 117 TRP A C 1
ATOM 893 O O . TRP A 1 117 ? 0.037 0.841 15.546 1.00 90.31 117 TRP A O 1
ATOM 903 N N . VAL A 1 118 ? 1.839 1.724 14.541 1.00 88.81 118 VAL A N 1
ATOM 904 C CA . VAL A 1 118 ? 1.576 1.059 13.251 1.00 88.81 118 VAL A CA 1
ATOM 905 C C . VAL A 1 118 ? 1.480 -0.455 13.426 1.00 88.81 118 VAL A C 1
ATOM 907 O O . VAL A 1 118 ? 0.515 -1.052 12.963 1.00 88.81 118 VAL A O 1
ATOM 910 N N . TRP A 1 119 ? 2.400 -1.058 14.182 1.00 87.44 119 TRP A N 1
ATOM 911 C CA . TRP A 1 119 ? 2.371 -2.491 14.483 1.00 87.44 119 TRP A CA 1
ATOM 912 C C . TRP A 1 119 ? 1.105 -2.919 15.251 1.00 87.44 119 TRP A C 1
ATOM 914 O O . TRP A 1 119 ? 0.557 -3.969 14.957 1.00 87.44 119 TRP A O 1
ATOM 924 N N . LEU A 1 120 ? 0.568 -2.085 16.155 1.00 91.25 120 LEU A N 1
ATOM 925 C CA . LEU A 1 120 ? -0.697 -2.380 16.852 1.00 91.25 120 LEU A CA 1
ATOM 926 C C . LEU A 1 120 ? -1.886 -2.394 15.887 1.00 91.25 120 LEU A C 1
ATOM 928 O O . LEU A 1 120 ? -2.817 -3.178 16.054 1.00 91.25 120 LEU A O 1
ATOM 932 N N . VAL A 1 121 ? -1.884 -1.490 14.903 1.00 92.56 121 VAL A N 1
ATOM 933 C CA . VAL A 1 121 ? -2.928 -1.435 13.870 1.00 92.56 121 VAL A CA 1
ATOM 934 C C . VAL A 1 121 ? -2.795 -2.614 12.904 1.00 92.56 121 VAL A C 1
ATOM 936 O O . VAL A 1 121 ? -3.825 -3.113 12.454 1.00 92.56 121 VAL A O 1
ATOM 939 N N . CYS A 1 122 ? -1.572 -3.085 12.637 1.00 89.06 122 CYS A N 1
ATOM 940 C CA . CYS A 1 122 ? -1.318 -4.340 11.925 1.00 89.06 122 CYS A CA 1
ATOM 941 C C . CYS A 1 122 ? -1.874 -5.543 12.701 1.00 89.06 122 CYS A C 1
ATOM 943 O O . CYS A 1 122 ? -2.724 -6.243 12.167 1.00 89.06 122 CYS A O 1
ATOM 945 N N . ASP A 1 123 ? -1.495 -5.723 13.970 1.00 90.31 123 ASP A N 1
ATOM 946 C CA . ASP A 1 123 ? -1.961 -6.844 14.805 1.00 90.31 123 ASP A CA 1
ATOM 947 C C . ASP A 1 123 ? -3.495 -6.878 14.905 1.00 90.31 123 ASP A C 1
ATOM 949 O O . ASP A 1 123 ? -4.132 -7.924 14.802 1.00 90.31 123 ASP A O 1
ATOM 953 N N . GLY A 1 124 ? -4.121 -5.709 15.073 1.00 91.81 124 GLY A N 1
ATOM 954 C CA . GLY A 1 124 ? -5.576 -5.612 15.099 1.00 91.81 124 GLY A CA 1
ATOM 955 C C . GLY A 1 124 ? -6.238 -5.954 13.758 1.00 91.81 124 GLY A C 1
ATOM 956 O O . GLY A 1 124 ? -7.343 -6.490 13.759 1.00 91.81 124 GLY A O 1
ATOM 957 N N . LEU A 1 125 ? -5.577 -5.670 12.631 1.00 90.12 125 LEU A N 1
ATOM 958 C CA . LEU A 1 125 ? -6.055 -6.042 11.298 1.00 90.12 125 LEU A CA 1
ATOM 959 C C . LEU A 1 125 ? -5.888 -7.546 11.044 1.00 90.12 125 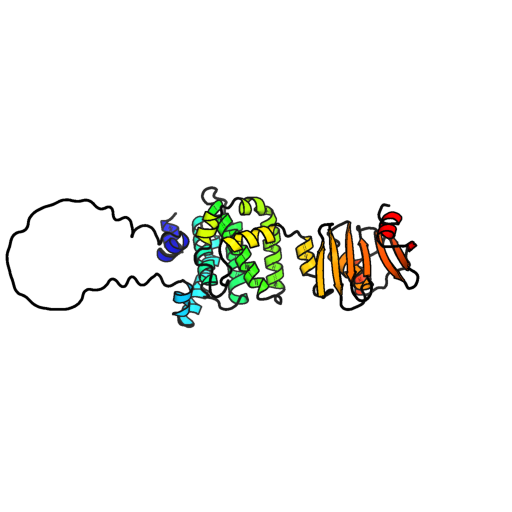LEU A C 1
ATOM 961 O O . LEU A 1 125 ? -6.801 -8.169 10.509 1.00 90.12 125 LEU A O 1
ATOM 965 N N . ASP A 1 126 ? -4.779 -8.136 11.493 1.00 88.94 126 ASP A N 1
ATOM 966 C CA . ASP A 1 126 ? -4.550 -9.583 11.438 1.00 88.94 126 ASP A CA 1
ATOM 967 C C . ASP A 1 126 ? -5.602 -10.354 12.243 1.00 88.94 126 ASP A C 1
ATOM 969 O O . ASP A 1 126 ? -6.141 -11.349 11.756 1.00 88.94 126 ASP A O 1
ATOM 973 N N . ASN A 1 127 ? -5.962 -9.866 13.436 1.00 90.44 127 ASN A N 1
ATOM 974 C CA . ASN A 1 127 ? -7.046 -10.452 14.228 1.00 90.44 127 ASN A CA 1
ATOM 975 C C . ASN A 1 127 ? -8.369 -10.460 13.451 1.00 90.44 127 ASN A C 1
ATOM 977 O O . ASN A 1 127 ? -9.037 -11.491 13.386 1.00 90.44 127 ASN A O 1
ATOM 981 N N . LEU A 1 128 ? -8.715 -9.332 12.818 1.00 88.25 128 LEU A N 1
ATOM 982 C CA . LEU A 1 128 ? -9.930 -9.213 12.012 1.00 88.25 128 LEU A CA 1
ATOM 983 C C . LEU A 1 128 ? -9.937 -10.191 10.830 1.00 88.25 128 LEU A C 1
ATOM 985 O O . LEU A 1 128 ? -10.948 -10.848 10.594 1.00 88.25 128 LEU A O 1
ATOM 989 N N . TRP A 1 129 ? -8.808 -10.359 10.140 1.00 85.50 129 TRP A N 1
ATOM 990 C CA . TRP A 1 129 ? -8.693 -11.338 9.056 1.00 85.50 129 TRP A CA 1
ATOM 991 C C . TRP A 1 129 ? -8.749 -12.793 9.514 1.00 85.50 129 TRP A C 1
ATOM 993 O O . TRP A 1 129 ? -9.232 -13.644 8.770 1.00 85.50 129 TRP A O 1
ATOM 1003 N N . ALA A 1 130 ? -8.259 -13.093 10.715 1.00 85.88 130 ALA A N 1
ATOM 1004 C CA . ALA A 1 130 ? -8.327 -14.432 11.289 1.00 85.88 130 ALA A CA 1
ATOM 1005 C C . ALA A 1 130 ? -9.703 -14.758 11.899 1.00 85.88 130 ALA A C 1
ATOM 1007 O O . ALA A 1 130 ? -9.984 -15.923 12.196 1.00 85.88 130 ALA A O 1
ATOM 1008 N N . ALA A 1 131 ? -10.555 -13.752 12.114 1.00 85.25 131 ALA A N 1
ATOM 1009 C CA . ALA A 1 131 ? -11.865 -13.931 12.717 1.00 85.25 131 ALA A CA 1
ATOM 1010 C C . ALA A 1 131 ? -12.789 -14.778 11.830 1.00 85.25 131 ALA A C 1
ATOM 1012 O O . ALA A 1 131 ? -12.793 -14.674 10.604 1.00 85.25 131 ALA A O 1
ATOM 1013 N N . ALA A 1 132 ? -13.631 -15.596 12.467 1.00 81.31 132 ALA A N 1
ATOM 1014 C CA . ALA A 1 132 ? -14.676 -16.322 11.755 1.00 81.31 132 ALA A CA 1
ATOM 1015 C C . ALA A 1 132 ? -15.633 -15.338 11.062 1.00 81.31 132 ALA A C 1
ATOM 1017 O O . ALA A 1 132 ? -16.107 -14.383 11.686 1.00 81.31 132 ALA A O 1
ATOM 1018 N N . GLU A 1 133 ? -15.924 -15.594 9.787 1.00 77.88 133 GLU A N 1
ATOM 1019 C CA . GLU A 1 133 ? -16.825 -14.766 8.991 1.00 77.88 133 GLU A CA 1
ATOM 1020 C C . GLU A 1 133 ? -18.234 -14.727 9.605 1.00 77.88 133 GLU A C 1
ATOM 1022 O O . GLU A 1 133 ? -18.801 -15.750 9.993 1.00 77.88 133 GLU A O 1
ATOM 1027 N N . ASP A 1 134 ? -18.810 -13.527 9.662 1.00 82.75 134 ASP A N 1
ATOM 1028 C CA . ASP A 1 134 ? -20.210 -13.290 10.003 1.00 82.75 134 ASP A CA 1
ATOM 1029 C C . ASP A 1 134 ? -20.794 -12.360 8.938 1.00 82.75 134 ASP A C 1
ATOM 1031 O O . ASP A 1 134 ? -20.477 -11.168 8.890 1.00 82.75 134 ASP A O 1
ATOM 1035 N N . GLU A 1 135 ? -21.643 -12.912 8.068 1.00 83.69 135 GLU A N 1
ATOM 1036 C CA . GLU A 1 135 ? -22.268 -12.173 6.965 1.00 83.69 135 GLU A CA 1
ATOM 1037 C C . GLU A 1 135 ? -23.034 -10.933 7.451 1.00 83.69 135 GLU A C 1
ATOM 1039 O O . GLU A 1 135 ? -23.104 -9.932 6.739 1.00 83.69 135 GLU A O 1
ATOM 1044 N N . SER A 1 136 ? -23.568 -10.957 8.680 1.00 84.50 136 SER A N 1
ATOM 1045 C CA . SER A 1 136 ? -24.317 -9.826 9.241 1.00 84.50 136 SER A CA 1
ATOM 1046 C C . SER A 1 136 ? -23.442 -8.615 9.578 1.00 84.50 136 SER A C 1
ATOM 1048 O O . SER A 1 136 ? -23.970 -7.516 9.737 1.00 84.50 136 SER A O 1
ATOM 1050 N N . LEU A 1 137 ? -22.122 -8.810 9.662 1.00 85.00 137 LEU A N 1
ATOM 1051 C CA . LEU A 1 137 ? -21.120 -7.788 9.974 1.00 85.00 137 LEU A CA 1
ATOM 1052 C C . LEU A 1 137 ? -20.105 -7.598 8.840 1.00 85.00 137 LEU A C 1
ATOM 1054 O O . LEU A 1 137 ? -19.089 -6.924 9.024 1.00 85.00 137 LEU A O 1
ATOM 1058 N N . ALA A 1 138 ? -20.352 -8.190 7.668 1.00 83.62 138 ALA A N 1
ATOM 1059 C CA . ALA A 1 138 ? -19.413 -8.170 6.553 1.00 83.62 138 ALA A CA 1
ATOM 1060 C C . ALA A 1 138 ? -19.073 -6.740 6.099 1.00 83.62 138 ALA A C 1
ATOM 1062 O O . ALA A 1 138 ? -17.919 -6.457 5.785 1.00 83.62 138 ALA A O 1
ATOM 1063 N N . VAL A 1 139 ? -20.045 -5.821 6.106 1.00 85.00 139 VAL A N 1
ATOM 1064 C CA . VAL A 1 139 ? -19.840 -4.432 5.660 1.00 85.00 139 VAL A CA 1
ATOM 1065 C C . VAL A 1 139 ? -19.025 -3.637 6.685 1.00 85.00 139 VAL A C 1
ATOM 1067 O O . VAL A 1 139 ? -18.113 -2.897 6.319 1.00 85.00 139 VAL A O 1
ATOM 1070 N N . GLU A 1 140 ? -19.323 -3.796 7.975 1.00 87.06 140 GLU A N 1
ATOM 1071 C CA . GLU A 1 140 ? -18.572 -3.198 9.082 1.00 87.06 140 GLU A CA 1
ATOM 1072 C C . GLU A 1 140 ? -17.122 -3.676 9.101 1.00 87.06 140 GLU A C 1
ATOM 1074 O O . GLU A 1 140 ? -16.198 -2.877 9.279 1.00 87.06 140 GLU A O 1
ATOM 1079 N N . HIS A 1 141 ? -16.937 -4.977 8.896 1.00 87.62 141 HIS A N 1
ATOM 1080 C CA . HIS A 1 141 ? -15.632 -5.601 8.826 1.00 87.62 141 HIS A CA 1
ATOM 1081 C C . HIS A 1 141 ? -14.835 -5.077 7.623 1.00 87.62 141 HIS A C 1
ATOM 1083 O O . HIS A 1 141 ? -13.703 -4.626 7.811 1.00 87.62 141 HIS A O 1
ATOM 1089 N N . GLY A 1 142 ? -15.450 -4.975 6.441 1.00 86.12 142 GLY A N 1
ATOM 1090 C CA . GLY A 1 142 ? -14.801 -4.413 5.252 1.00 86.12 142 GLY A CA 1
ATOM 1091 C C . GLY A 1 142 ? -14.398 -2.956 5.447 1.00 86.12 142 GLY A C 1
ATOM 1092 O O . GLY A 1 142 ? -13.268 -2.566 5.148 1.00 86.12 142 GLY A O 1
ATOM 1093 N N . ALA A 1 143 ? -15.292 -2.146 6.022 1.00 88.25 143 ALA A N 1
ATOM 1094 C CA . ALA A 1 143 ? -15.028 -0.736 6.283 1.00 88.25 143 ALA A CA 1
ATOM 1095 C C . ALA A 1 143 ? -13.835 -0.537 7.226 1.00 88.25 143 ALA A C 1
ATOM 1097 O O . ALA A 1 143 ? -12.955 0.280 6.951 1.00 88.25 143 ALA A O 1
ATOM 1098 N N . LEU A 1 144 ? -13.791 -1.280 8.334 1.00 89.94 144 LEU A N 1
ATOM 1099 C CA . LEU A 1 144 ? -12.705 -1.169 9.303 1.00 89.94 144 LEU A CA 1
ATOM 1100 C C . LEU A 1 144 ? -11.381 -1.715 8.764 1.00 89.94 144 LEU A C 1
ATOM 1102 O O . LEU A 1 144 ? -10.351 -1.090 9.013 1.00 89.94 144 LEU A O 1
ATOM 1106 N N . ALA A 1 145 ? -11.402 -2.792 7.976 1.00 88.38 145 ALA A N 1
ATOM 1107 C CA . ALA A 1 145 ? -10.208 -3.313 7.315 1.00 88.38 145 ALA A CA 1
ATOM 1108 C C . ALA A 1 145 ? -9.599 -2.289 6.337 1.00 88.38 145 ALA A C 1
ATOM 1110 O O . ALA A 1 145 ? -8.403 -2.002 6.401 1.00 88.38 145 ALA A O 1
ATOM 1111 N N . VAL A 1 146 ? -10.431 -1.658 5.495 1.00 87.38 146 VAL A N 1
ATOM 1112 C CA . VAL A 1 146 ? -10.016 -0.578 4.575 1.00 87.38 146 VAL A CA 1
ATOM 1113 C C . VAL A 1 146 ? -9.381 0.584 5.334 1.00 87.38 146 VAL A C 1
ATOM 1115 O O . VAL A 1 146 ? -8.295 1.054 4.989 1.00 87.38 146 VAL A O 1
ATOM 1118 N N . ILE A 1 147 ? -10.061 1.065 6.376 1.00 90.12 147 ILE A N 1
ATOM 1119 C CA . ILE A 1 147 ? -9.590 2.190 7.184 1.00 90.12 147 ILE A CA 1
ATOM 1120 C C . ILE A 1 147 ? -8.258 1.844 7.859 1.00 90.12 147 ILE A C 1
ATOM 1122 O O . ILE A 1 147 ? -7.344 2.667 7.858 1.00 90.12 147 ILE A O 1
ATOM 1126 N N . GLY A 1 148 ? -8.140 0.634 8.406 1.00 90.38 148 GLY A N 1
ATOM 1127 C CA . GLY A 1 148 ? -6.924 0.121 9.027 1.00 90.38 148 GLY A CA 1
ATOM 1128 C C . GLY A 1 148 ? -5.737 0.096 8.072 1.00 90.38 148 GLY A C 1
ATOM 1129 O O . GLY A 1 148 ? -4.691 0.673 8.371 1.00 90.38 148 GLY A O 1
ATOM 1130 N N . LEU A 1 149 ? -5.924 -0.480 6.883 1.00 87.00 149 LEU A N 1
ATOM 1131 C CA . LEU A 1 149 ? -4.895 -0.549 5.845 1.00 87.00 149 LEU A CA 1
ATOM 1132 C C . LEU A 1 149 ? -4.388 0.841 5.441 1.00 87.00 149 LEU A C 1
ATOM 1134 O O . LEU A 1 149 ? -3.184 1.069 5.314 1.00 87.00 149 LEU A O 1
ATOM 1138 N N . LEU A 1 150 ? -5.302 1.796 5.266 1.00 87.38 150 LEU A N 1
ATOM 1139 C CA . LEU A 1 150 ? -4.931 3.168 4.936 1.00 87.38 150 LEU A CA 1
ATOM 1140 C C . LEU A 1 150 ? -4.253 3.877 6.105 1.00 87.38 150 LEU A C 1
ATOM 1142 O O . LEU A 1 150 ? -3.305 4.627 5.878 1.00 87.38 150 LEU A O 1
ATOM 1146 N N . ALA A 1 151 ? -4.686 3.638 7.344 1.00 89.38 151 ALA A N 1
ATOM 1147 C CA . ALA A 1 151 ? -4.001 4.168 8.517 1.00 89.38 151 ALA A CA 1
ATOM 1148 C C . ALA A 1 151 ? -2.547 3.674 8.549 1.00 89.38 151 ALA A C 1
ATOM 1150 O O . ALA A 1 151 ? -1.640 4.502 8.625 1.00 89.38 151 ALA A O 1
ATOM 1151 N N . ILE A 1 152 ? -2.314 2.366 8.374 1.00 86.94 152 ILE A N 1
ATOM 1152 C CA . ILE A 1 152 ? -0.967 1.779 8.268 1.00 86.94 152 ILE A CA 1
ATOM 1153 C C . ILE A 1 152 ? -0.175 2.478 7.162 1.00 86.94 152 ILE A C 1
ATOM 1155 O O . ILE A 1 152 ? 0.920 2.967 7.434 1.00 86.94 152 ILE A O 1
ATOM 1159 N N . ARG A 1 153 ? -0.754 2.628 5.959 1.00 81.19 153 ARG A N 1
ATOM 1160 C CA . ARG A 1 153 ? -0.108 3.321 4.833 1.00 81.19 153 ARG A CA 1
ATOM 1161 C C . ARG A 1 153 ? 0.359 4.725 5.210 1.00 81.19 153 ARG A C 1
ATOM 1163 O O . ARG A 1 153 ? 1.513 5.075 4.967 1.00 81.19 153 ARG A O 1
ATOM 1170 N N . HIS A 1 154 ? -0.525 5.539 5.785 1.00 80.19 154 HIS A N 1
ATOM 1171 C CA . HIS A 1 154 ? -0.205 6.907 6.212 1.00 80.19 154 HIS A CA 1
ATOM 1172 C C . HIS A 1 154 ? 0.901 6.922 7.284 1.00 80.19 154 HIS A C 1
ATOM 1174 O O . HIS A 1 154 ? 1.785 7.783 7.244 1.00 80.19 154 HIS A O 1
ATOM 1180 N N . GLY A 1 155 ? 0.910 5.934 8.184 1.00 74.75 155 GLY A N 1
ATOM 1181 C CA . GLY A 1 155 ? 1.986 5.719 9.153 1.00 74.75 155 GLY A CA 1
ATOM 1182 C C . GLY A 1 155 ? 3.329 5.381 8.497 1.00 74.75 155 GLY A C 1
ATOM 1183 O O . GLY A 1 155 ? 4.321 6.053 8.773 1.00 74.75 155 GLY A O 1
ATOM 1184 N N . THR A 1 156 ? 3.356 4.411 7.577 1.00 71.50 156 THR A N 1
ATOM 1185 C CA . THR A 1 156 ? 4.561 4.004 6.827 1.00 71.50 156 THR A CA 1
ATOM 1186 C C . THR A 1 156 ? 5.102 5.102 5.914 1.00 71.50 156 THR A C 1
ATOM 1188 O O . THR A 1 156 ? 6.306 5.307 5.858 1.00 71.50 156 THR A O 1
ATOM 1191 N N . LEU A 1 157 ? 4.244 5.872 5.234 1.00 65.19 157 LEU A N 1
ATOM 1192 C CA . LEU A 1 157 ? 4.692 6.990 4.389 1.00 65.19 157 LEU A CA 1
ATOM 1193 C C . LEU A 1 157 ? 5.353 8.109 5.198 1.00 65.19 157 LEU A C 1
ATOM 1195 O O . LEU A 1 157 ? 6.185 8.843 4.676 1.00 65.19 157 LEU A O 1
ATOM 1199 N N . SER A 1 158 ? 4.991 8.233 6.475 1.00 58.38 158 SER A N 1
ATOM 1200 C CA . SER A 1 158 ? 5.621 9.182 7.392 1.00 58.38 158 SER A CA 1
ATOM 1201 C C . SER A 1 158 ? 6.986 8.686 7.905 1.00 58.38 158 SER A C 1
ATOM 1203 O O . SER A 1 158 ? 7.690 9.452 8.563 1.00 58.38 158 SER A O 1
ATOM 1205 N N . GLN A 1 159 ? 7.360 7.429 7.617 1.00 58.03 159 GLN A N 1
ATOM 1206 C CA . GLN A 1 159 ? 8.613 6.774 8.011 1.00 58.03 159 GLN A CA 1
ATOM 1207 C C . GLN A 1 159 ? 9.129 5.840 6.908 1.00 58.03 159 GLN A C 1
ATOM 1209 O O . GLN A 1 159 ? 9.070 4.619 7.033 1.00 58.03 159 GLN A O 1
ATOM 1214 N N . SER A 1 160 ? 9.678 6.416 5.835 1.00 53.84 160 SER A N 1
ATOM 1215 C CA . SER A 1 160 ? 10.252 5.657 4.711 1.00 53.84 160 SER A CA 1
ATOM 1216 C C . SER A 1 160 ? 11.434 4.752 5.081 1.00 53.84 160 SER A C 1
ATOM 1218 O O . SER A 1 160 ? 11.812 3.902 4.282 1.00 53.84 160 SER A O 1
ATOM 1220 N N . ASP A 1 161 ? 12.019 4.928 6.269 1.00 58.56 161 ASP A N 1
ATOM 1221 C CA . ASP A 1 161 ? 13.340 4.389 6.606 1.00 58.56 161 ASP A CA 1
ATOM 1222 C C . ASP A 1 161 ? 13.297 3.098 7.454 1.00 58.56 161 ASP A C 1
ATOM 1224 O O . ASP A 1 161 ? 14.356 2.566 7.789 1.00 58.56 161 ASP A O 1
ATOM 1228 N N . ASP A 1 162 ? 12.111 2.579 7.810 1.00 66.56 162 ASP A N 1
ATOM 1229 C CA . ASP A 1 162 ? 11.961 1.305 8.538 1.00 66.56 162 ASP A CA 1
ATOM 1230 C C . ASP A 1 162 ? 11.633 0.143 7.569 1.00 66.56 162 ASP A C 1
ATOM 1232 O O . ASP A 1 162 ? 10.497 0.028 7.087 1.00 66.56 162 ASP A O 1
ATOM 1236 N N . PRO A 1 163 ? 12.610 -0.733 7.257 1.00 66.31 163 PRO A N 1
ATOM 1237 C CA . PRO A 1 163 ? 12.427 -1.805 6.284 1.00 66.31 163 PRO A CA 1
ATOM 1238 C C . PRO A 1 163 ? 11.479 -2.910 6.766 1.00 66.31 163 PRO A C 1
ATOM 1240 O O . PRO A 1 163 ? 10.800 -3.514 5.931 1.00 66.31 163 PRO A O 1
ATOM 1243 N N . ASP A 1 164 ? 11.397 -3.167 8.075 1.00 68.31 164 ASP A N 1
ATOM 1244 C CA . ASP A 1 164 ? 10.536 -4.219 8.629 1.00 68.31 164 ASP A CA 1
ATOM 1245 C C . ASP A 1 164 ? 9.070 -3.775 8.575 1.00 68.31 164 ASP A C 1
ATOM 1247 O O . ASP A 1 164 ? 8.191 -4.536 8.157 1.00 68.31 164 ASP A O 1
ATOM 1251 N N . LEU A 1 165 ? 8.816 -2.501 8.890 1.00 67.50 165 LEU A N 1
ATOM 1252 C CA . LEU A 1 165 ? 7.503 -1.871 8.754 1.00 67.50 165 LEU A CA 1
ATOM 1253 C C . LEU A 1 165 ? 7.012 -1.892 7.297 1.00 67.50 165 LEU A C 1
ATOM 1255 O O . LEU A 1 165 ? 5.865 -2.249 7.013 1.00 67.50 165 LEU A O 1
ATOM 1259 N N . ALA A 1 166 ? 7.901 -1.542 6.361 1.00 67.94 166 ALA A N 1
ATOM 1260 C CA . ALA A 1 166 ? 7.606 -1.546 4.933 1.00 67.94 166 ALA A CA 1
ATOM 1261 C C . ALA A 1 166 ? 7.341 -2.964 4.398 1.00 67.94 166 ALA A C 1
ATOM 1263 O O . ALA A 1 166 ? 6.447 -3.155 3.570 1.00 67.94 166 ALA A O 1
ATOM 1264 N N . ALA A 1 167 ? 8.093 -3.967 4.864 1.00 69.00 167 ALA A N 1
ATOM 1265 C CA . ALA A 1 167 ? 7.879 -5.367 4.504 1.00 69.00 167 ALA A CA 1
ATOM 1266 C C . ALA A 1 167 ? 6.538 -5.895 5.036 1.00 69.00 167 ALA A C 1
ATOM 1268 O O . ALA A 1 167 ? 5.797 -6.529 4.281 1.00 69.00 167 ALA A O 1
ATOM 1269 N N . GLY A 1 168 ? 6.195 -5.575 6.289 1.00 67.44 168 GLY A N 1
ATOM 1270 C CA . GLY A 1 168 ? 4.901 -5.905 6.884 1.00 67.44 168 GLY A CA 1
ATOM 1271 C C . GLY A 1 168 ? 3.747 -5.348 6.054 1.00 67.44 168 GLY A C 1
ATOM 1272 O O . GLY A 1 168 ? 2.912 -6.110 5.574 1.00 67.44 168 GLY A O 1
ATOM 1273 N N . PHE A 1 169 ? 3.750 -4.039 5.776 1.00 71.31 169 PHE A N 1
ATOM 1274 C CA . PHE A 1 169 ? 2.702 -3.398 4.973 1.00 71.31 169 PHE A CA 1
ATOM 1275 C C . PHE A 1 169 ? 2.558 -3.999 3.564 1.00 71.31 169 PHE A C 1
ATOM 1277 O O . PHE A 1 169 ? 1.439 -4.165 3.083 1.00 71.31 169 PHE A O 1
ATOM 1284 N N . LYS A 1 170 ? 3.658 -4.396 2.909 1.00 69.50 170 LYS A N 1
ATOM 1285 C CA . LYS A 1 170 ? 3.593 -5.118 1.623 1.00 69.50 170 LYS A CA 1
ATOM 1286 C C . LYS A 1 170 ? 2.870 -6.460 1.744 1.00 69.50 170 LYS A C 1
ATOM 1288 O O . LYS A 1 170 ? 2.106 -6.807 0.845 1.00 69.50 170 LYS A O 1
ATOM 1293 N N . GLY A 1 171 ? 3.076 -7.186 2.843 1.00 69.56 171 GLY A N 1
ATOM 1294 C CA . GLY A 1 171 ? 2.320 -8.400 3.162 1.00 69.56 171 GLY A CA 1
ATOM 1295 C C . GLY A 1 171 ? 0.818 -8.124 3.276 1.00 69.56 171 GLY A C 1
ATOM 1296 O O . GLY A 1 171 ? 0.026 -8.795 2.615 1.00 69.56 171 GLY A O 1
ATOM 1297 N N . PHE A 1 172 ? 0.442 -7.072 4.012 1.00 70.44 172 PHE A N 1
ATOM 1298 C CA . PHE A 1 172 ? -0.951 -6.620 4.132 1.00 70.44 172 PHE A CA 1
ATOM 1299 C C . PHE A 1 172 ? -1.558 -6.241 2.773 1.00 70.44 172 PHE A C 1
ATOM 1301 O O . PHE A 1 172 ? -2.679 -6.638 2.473 1.00 70.44 172 PHE A O 1
ATOM 1308 N N . LEU A 1 173 ? -0.828 -5.513 1.921 1.00 72.31 173 LEU A N 1
ATOM 1309 C CA . LEU A 1 173 ? -1.296 -5.155 0.576 1.00 72.31 173 LEU A CA 1
ATOM 1310 C C . LEU A 1 173 ? -1.507 -6.379 -0.317 1.00 72.31 173 LEU A C 1
ATOM 1312 O O . LEU A 1 173 ? -2.481 -6.427 -1.068 1.00 72.31 173 LEU A O 1
ATOM 1316 N N . ALA A 1 174 ? -0.597 -7.353 -0.258 1.00 72.06 174 ALA A N 1
ATOM 1317 C CA . ALA A 1 174 ? -0.724 -8.590 -1.014 1.00 72.06 174 ALA A CA 1
ATOM 1318 C C . ALA A 1 174 ? -1.965 -9.375 -0.573 1.00 72.06 174 ALA A C 1
ATOM 1320 O O . ALA A 1 174 ? -2.770 -9.731 -1.428 1.00 72.06 174 ALA A O 1
ATOM 1321 N N . ALA A 1 175 ? -2.164 -9.549 0.738 1.00 70.75 175 ALA A N 1
ATOM 1322 C CA . ALA A 1 175 ? -3.356 -10.192 1.283 1.00 70.75 175 ALA A CA 1
ATOM 1323 C C . ALA A 1 175 ? -4.630 -9.419 0.911 1.00 70.75 175 ALA A C 1
ATOM 1325 O O . ALA A 1 175 ? -5.587 -10.003 0.427 1.00 70.75 175 ALA A O 1
ATOM 1326 N N . PHE A 1 176 ? -4.633 -8.091 1.033 1.00 70.81 176 PHE A N 1
ATOM 1327 C CA . PHE A 1 176 ? -5.799 -7.261 0.728 1.00 70.81 176 PHE A CA 1
ATOM 1328 C C . PHE A 1 176 ? -6.269 -7.361 -0.731 1.00 70.81 176 PHE A C 1
ATOM 1330 O O . PHE A 1 176 ? -7.461 -7.214 -1.000 1.00 70.81 176 PHE A O 1
ATOM 1337 N N . ARG A 1 177 ? -5.370 -7.650 -1.683 1.00 73.06 177 ARG A N 1
ATOM 1338 C CA . ARG A 1 177 ? -5.753 -7.886 -3.087 1.00 73.06 177 ARG A CA 1
ATOM 1339 C C . ARG A 1 177 ? -6.696 -9.078 -3.239 1.00 73.06 177 ARG A C 1
ATOM 1341 O O . ARG A 1 177 ? -7.595 -9.004 -4.075 1.00 73.06 177 ARG A O 1
ATOM 1348 N N . ASP A 1 178 ? -6.547 -10.109 -2.410 1.00 72.00 178 ASP A N 1
ATOM 1349 C CA . ASP A 1 178 ? -7.442 -11.272 -2.406 1.00 72.00 178 ASP A CA 1
ATOM 1350 C C . ASP A 1 178 ? -8.842 -10.918 -1.863 1.00 72.00 178 ASP A C 1
ATOM 1352 O O . ASP A 1 178 ? -9.824 -11.578 -2.188 1.00 72.00 178 ASP A O 1
ATOM 1356 N N . TRP A 1 179 ? -8.951 -9.819 -1.107 1.00 70.25 179 TRP A N 1
ATOM 1357 C CA . TRP A 1 179 ? -10.181 -9.323 -0.473 1.00 70.25 179 TRP A CA 1
ATOM 1358 C C . TRP A 1 179 ? -10.727 -8.056 -1.149 1.00 70.25 179 TRP A C 1
ATOM 1360 O O . TRP A 1 179 ? -11.613 -7.382 -0.617 1.00 70.25 179 TRP A O 1
ATOM 1370 N N . ARG A 1 180 ? -10.203 -7.711 -2.332 1.00 71.31 180 ARG A N 1
ATOM 1371 C CA . ARG A 1 180 ? -10.519 -6.467 -3.044 1.00 71.31 180 ARG A CA 1
ATOM 1372 C C . ARG A 1 180 ? -12.012 -6.283 -3.269 1.00 71.31 180 ARG A C 1
ATOM 1374 O O . ARG A 1 180 ? -12.525 -5.188 -3.060 1.00 71.31 180 ARG A O 1
ATOM 1381 N N . ASP A 1 181 ? -12.680 -7.324 -3.751 1.00 73.25 181 ASP A N 1
ATOM 1382 C CA . ASP A 1 181 ? -14.082 -7.221 -4.154 1.00 73.25 181 ASP A CA 1
ATOM 1383 C C . ASP A 1 181 ? -14.959 -6.928 -2.920 1.00 73.25 181 ASP A C 1
ATOM 1385 O O . ASP A 1 181 ? -15.800 -6.034 -2.951 1.00 73.25 181 ASP A O 1
ATOM 1389 N N . TRP A 1 182 ? -14.629 -7.537 -1.777 1.00 73.69 182 TRP A N 1
ATOM 1390 C CA . TRP A 1 182 ? -15.260 -7.249 -0.489 1.00 73.69 182 TRP A CA 1
ATOM 1391 C C . TRP A 1 182 ? -15.000 -5.819 0.014 1.00 73.69 182 TRP A C 1
ATOM 1393 O O . TRP A 1 182 ? -15.910 -5.164 0.518 1.00 73.69 182 TRP A O 1
ATOM 1403 N N . ALA A 1 183 ? -13.784 -5.293 -0.162 1.00 69.12 183 ALA A N 1
ATOM 1404 C CA . ALA A 1 183 ? -13.452 -3.916 0.208 1.00 69.12 183 ALA A CA 1
ATOM 1405 C C . ALA A 1 183 ? -14.131 -2.858 -0.683 1.00 69.12 183 ALA A C 1
ATOM 1407 O O . ALA A 1 183 ? -14.449 -1.763 -0.212 1.00 69.12 183 ALA A O 1
ATOM 1408 N N . LEU A 1 184 ? -14.349 -3.171 -1.963 1.00 69.81 184 LEU A N 1
ATOM 1409 C CA . LEU A 1 184 ? -15.022 -2.291 -2.924 1.00 69.81 184 LEU A CA 1
ATOM 1410 C C . LEU A 1 184 ? -16.544 -2.274 -2.756 1.00 69.81 184 LEU A C 1
ATOM 1412 O O . LEU A 1 184 ? -17.171 -1.251 -3.041 1.00 69.81 184 LEU A O 1
ATOM 1416 N N . ASP A 1 185 ? -17.124 -3.360 -2.248 1.00 77.50 185 ASP A N 1
ATOM 1417 C CA . ASP A 1 185 ? -18.561 -3.459 -1.978 1.00 77.50 185 ASP A CA 1
ATOM 1418 C C . ASP A 1 185 ? -19.006 -2.618 -0.764 1.00 77.50 185 ASP A C 1
ATOM 1420 O O . ASP A 1 185 ? -20.202 -2.376 -0.561 1.00 77.50 185 ASP A O 1
ATOM 1424 N N . VAL A 1 186 ? -18.063 -2.095 0.030 1.00 80.56 186 VAL A N 1
ATOM 1425 C CA . VAL A 1 186 ? -18.370 -1.211 1.159 1.00 80.56 186 VAL A CA 1
ATOM 1426 C C . VAL A 1 186 ? -18.894 0.141 0.657 1.00 80.56 186 VAL A C 1
ATOM 1428 O O . VAL A 1 186 ? -18.208 0.934 -0.003 1.00 80.56 186 VAL A O 1
ATOM 1431 N N . ASN A 1 187 ? -20.137 0.455 1.022 1.00 82.81 187 ASN A N 1
ATOM 1432 C CA . ASN A 1 187 ? -20.750 1.729 0.665 1.00 82.81 187 ASN A CA 1
ATOM 1433 C C . ASN A 1 187 ? -20.088 2.926 1.390 1.00 82.81 187 ASN A C 1
ATOM 1435 O O . ASN A 1 187 ? -19.510 2.801 2.473 1.00 82.81 187 ASN A O 1
ATOM 1439 N N . LEU A 1 188 ? -20.178 4.115 0.778 1.00 79.25 188 LEU A N 1
ATOM 1440 C CA . LEU A 1 188 ? -19.525 5.327 1.293 1.00 79.25 188 LEU A CA 1
ATOM 1441 C C . LEU A 1 188 ? -20.056 5.722 2.672 1.00 79.25 188 LEU A C 1
ATOM 1443 O O . LEU A 1 188 ? -19.278 6.131 3.524 1.00 79.25 188 LEU A O 1
ATOM 1447 N N . GLU A 1 189 ? -21.359 5.558 2.895 1.00 84.06 189 GLU A N 1
ATOM 1448 C CA . GLU A 1 189 ? -22.018 5.887 4.160 1.00 84.06 189 GLU A CA 1
ATOM 1449 C C . GLU A 1 189 ? -21.418 5.098 5.333 1.00 84.06 189 GLU A C 1
ATOM 1451 O O . GLU A 1 189 ? -21.191 5.641 6.416 1.00 84.06 189 GLU A O 1
ATOM 1456 N N . THR A 1 190 ? -21.085 3.823 5.117 1.00 85.12 190 THR A N 1
ATOM 1457 C CA . THR A 1 190 ? -20.458 2.997 6.150 1.00 85.12 190 THR A CA 1
ATOM 1458 C C . THR A 1 190 ? -19.022 3.436 6.398 1.00 85.12 190 THR A C 1
ATOM 1460 O O . THR A 1 190 ? -18.638 3.617 7.554 1.00 85.12 190 THR A O 1
ATOM 1463 N N . ILE A 1 191 ? -18.245 3.693 5.343 1.00 84.25 191 ILE A N 1
ATOM 1464 C CA . ILE A 1 191 ? -16.889 4.243 5.485 1.00 84.25 191 ILE A CA 1
ATOM 1465 C C . ILE A 1 191 ? -16.934 5.577 6.240 1.00 84.25 191 ILE A C 1
ATOM 1467 O O . ILE A 1 191 ? -16.151 5.773 7.161 1.00 84.25 191 ILE A O 1
ATOM 1471 N N . GLU A 1 192 ? -17.876 6.469 5.928 1.00 84.25 192 GLU A N 1
ATOM 1472 C CA . GLU A 1 192 ? -18.089 7.740 6.632 1.00 84.25 192 GLU A CA 1
ATOM 1473 C C . GLU A 1 192 ? -18.389 7.546 8.115 1.00 84.25 192 GLU A C 1
ATOM 1475 O O . GLU A 1 192 ? -17.744 8.164 8.969 1.00 84.25 192 GLU A O 1
ATOM 1480 N N . ARG A 1 193 ? -19.322 6.645 8.429 1.00 84.44 193 ARG A N 1
ATOM 1481 C CA . ARG A 1 193 ? -19.698 6.297 9.802 1.00 84.44 193 ARG A CA 1
ATOM 1482 C C . ARG A 1 193 ? -18.499 5.803 10.614 1.00 84.44 193 ARG A C 1
ATOM 1484 O O . ARG A 1 193 ? -18.339 6.205 11.768 1.00 84.44 193 ARG A O 1
ATOM 1491 N N . TYR A 1 194 ? -17.652 4.959 10.025 1.00 86.00 194 TYR A N 1
ATOM 1492 C CA . TYR A 1 194 ? -16.500 4.367 10.711 1.00 86.00 194 TYR A CA 1
ATOM 1493 C C . TYR A 1 194 ? -15.253 5.256 10.712 1.00 86.00 194 TYR A C 1
ATOM 1495 O O . TYR A 1 194 ? -14.510 5.229 11.693 1.00 86.00 194 TYR A O 1
ATOM 1503 N N . ALA A 1 195 ? -15.062 6.087 9.685 1.00 85.00 195 ALA A N 1
ATOM 1504 C CA . ALA A 1 195 ? -13.978 7.066 9.593 1.00 85.00 195 ALA A CA 1
ATOM 1505 C C . ALA A 1 195 ? -14.213 8.309 10.462 1.00 85.00 195 ALA A C 1
ATOM 1507 O O . ALA A 1 195 ? -13.287 9.085 10.724 1.00 85.00 195 ALA A O 1
ATOM 1508 N N . TYR A 1 196 ? -15.449 8.516 10.921 1.00 80.44 196 TYR A N 1
ATOM 1509 C CA . TYR A 1 196 ? -15.784 9.591 11.841 1.00 80.44 196 TYR A CA 1
ATOM 1510 C C . TYR A 1 196 ? -14.877 9.552 13.083 1.00 80.44 196 TYR A C 1
ATOM 1512 O O . TYR A 1 196 ? -14.754 8.518 13.735 1.00 80.44 196 TYR A O 1
ATOM 1520 N N . GLN A 1 197 ? -14.272 10.702 13.410 1.00 76.50 197 GLN A N 1
ATOM 1521 C CA . GLN A 1 197 ? -13.301 10.920 14.503 1.00 76.50 197 GLN A CA 1
ATOM 1522 C C . GLN A 1 197 ? -11.889 10.352 14.293 1.00 76.50 197 GLN A C 1
ATOM 1524 O O . GLN A 1 197 ? -11.053 10.507 15.183 1.00 76.50 197 GLN A O 1
ATOM 1529 N N . LEU A 1 198 ? -11.590 9.764 13.133 1.00 81.25 198 LEU A N 1
ATOM 1530 C CA . LEU A 1 198 ? -10.233 9.297 12.822 1.00 81.25 198 LEU A CA 1
ATOM 1531 C C . LEU A 1 198 ? -9.344 10.403 12.247 1.00 81.25 198 LEU A C 1
ATOM 1533 O O . LEU A 1 198 ? -8.135 10.400 12.474 1.00 81.25 198 LEU A O 1
ATOM 1537 N N . SER A 1 199 ? -9.937 11.385 11.558 1.00 74.88 199 SER A N 1
ATOM 1538 C CA . SER A 1 199 ? -9.232 12.602 11.148 1.00 74.88 199 SER A CA 1
ATOM 1539 C C . SER A 1 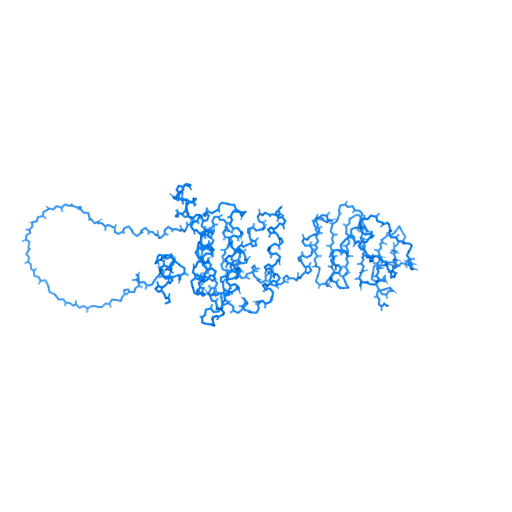199 ? -8.708 13.319 12.389 1.00 74.88 199 SER A C 1
ATOM 1541 O O . SER A 1 199 ? -9.495 13.693 13.267 1.00 74.88 199 SER A O 1
ATOM 1543 N N . GLY A 1 200 ? -7.401 13.535 12.480 1.00 73.44 200 GLY A N 1
ATOM 1544 C CA . GLY A 1 200 ? -6.847 14.037 13.728 1.00 73.44 200 GLY A CA 1
ATOM 1545 C C . GLY A 1 200 ? -5.354 14.286 13.704 1.00 73.44 200 GLY A C 1
ATOM 1546 O O . GLY A 1 200 ? -4.757 14.501 12.653 1.00 73.44 200 GLY A O 1
ATOM 1547 N N . HIS A 1 201 ? -4.769 14.322 14.897 1.00 73.56 201 HIS A N 1
ATOM 1548 C CA . HIS A 1 201 ? -3.407 14.800 15.112 1.00 73.56 201 HIS A CA 1
ATOM 1549 C C . HIS A 1 201 ? -2.365 13.919 14.415 1.00 73.56 201 HIS A C 1
ATOM 1551 O O . HIS A 1 201 ? -1.439 14.448 13.809 1.00 73.56 201 HIS A O 1
ATOM 1557 N N . THR A 1 202 ? -2.555 12.598 14.458 1.00 81.25 202 THR A N 1
ATOM 1558 C CA . THR A 1 202 ? -1.584 11.630 13.925 1.00 81.25 202 THR A CA 1
ATOM 1559 C C . THR A 1 202 ? -1.865 11.251 12.475 1.00 81.25 202 THR A C 1
ATOM 1561 O O . THR A 1 202 ? -0.946 11.230 11.668 1.00 81.25 202 THR A O 1
ATOM 1564 N N . LEU A 1 203 ? -3.127 10.988 12.118 1.00 81.62 203 LEU A N 1
ATOM 1565 C CA . LEU A 1 203 ? -3.502 10.607 10.745 1.00 81.62 203 LEU A CA 1
ATOM 1566 C C . LEU A 1 203 ? -3.675 11.819 9.812 1.00 81.62 203 LEU A C 1
ATOM 1568 O O . LEU A 1 203 ? -3.743 11.687 8.593 1.00 81.62 203 LEU A O 1
ATOM 1572 N N . GLY A 1 204 ? -3.727 13.024 10.378 1.00 77.44 204 GLY A N 1
ATOM 1573 C CA . GLY A 1 204 ? -3.825 14.271 9.639 1.00 77.44 204 GLY A CA 1
ATOM 1574 C C . GLY A 1 204 ? -5.248 14.629 9.186 1.00 77.44 204 GLY A C 1
ATOM 1575 O O . GLY A 1 204 ? -6.184 13.826 9.241 1.00 77.44 204 GLY A O 1
ATOM 1576 N N . PRO A 1 205 ? -5.435 15.870 8.701 1.00 76.12 205 PRO A N 1
ATOM 1577 C CA . PRO A 1 205 ? -6.743 16.394 8.304 1.00 76.12 205 PRO A CA 1
ATOM 1578 C C . PRO A 1 205 ? -7.267 15.800 6.990 1.00 76.12 205 PRO A C 1
ATOM 1580 O O . PRO A 1 205 ? -8.433 15.988 6.658 1.00 76.12 205 PRO A O 1
ATOM 1583 N N . ARG A 1 206 ? -6.413 15.110 6.221 1.00 74.88 206 ARG A N 1
ATOM 1584 C CA . ARG A 1 206 ? -6.802 14.441 4.974 1.00 74.88 206 ARG A CA 1
ATOM 1585 C C . ARG A 1 206 ? -7.365 13.043 5.198 1.00 74.88 206 ARG A C 1
ATOM 1587 O O . ARG A 1 206 ? -7.952 12.517 4.264 1.00 74.88 206 ARG A O 1
ATOM 1594 N N . PHE A 1 207 ? -7.253 12.472 6.395 1.00 82.88 207 PHE A N 1
ATOM 1595 C CA . PHE A 1 207 ? -7.809 11.157 6.709 1.00 82.88 207 PHE A CA 1
ATOM 1596 C C . PHE A 1 207 ? -9.328 11.243 6.940 1.00 82.88 207 PHE A C 1
ATOM 1598 O O . PHE A 1 207 ? -9.826 11.171 8.061 1.00 82.88 207 PHE A O 1
ATOM 1605 N N . THR A 1 208 ? -10.066 11.500 5.863 1.00 80.06 208 THR A N 1
ATOM 1606 C CA . THR A 1 208 ? -11.528 11.642 5.825 1.00 80.06 208 THR A CA 1
ATOM 1607 C C . THR A 1 208 ? -12.116 10.592 4.893 1.00 80.06 208 THR A C 1
ATOM 1609 O O . THR A 1 208 ? -11.416 10.084 4.027 1.00 80.06 208 THR A O 1
ATOM 1612 N N . ALA A 1 209 ? -13.405 10.282 5.016 1.00 76.56 209 ALA A N 1
ATOM 1613 C CA . ALA A 1 209 ? -14.037 9.220 4.230 1.00 76.56 209 ALA A CA 1
ATOM 1614 C C . ALA A 1 209 ? -13.915 9.390 2.704 1.00 76.56 209 ALA A C 1
ATOM 1616 O O . ALA A 1 209 ? -13.639 8.427 1.994 1.00 76.56 209 ALA A O 1
ATOM 1617 N N . VAL A 1 210 ? -14.057 10.625 2.206 1.00 74.69 210 VAL A N 1
ATOM 1618 C CA . VAL A 1 210 ? -13.896 10.947 0.776 1.00 74.69 210 VAL A CA 1
ATOM 1619 C C . VAL A 1 210 ? -12.483 10.612 0.298 1.00 74.69 210 VAL A C 1
ATOM 1621 O O . VAL A 1 210 ? -12.313 9.957 -0.727 1.00 74.69 210 VAL A O 1
ATOM 1624 N N . ASN A 1 211 ? -11.468 11.016 1.062 1.00 80.25 211 ASN A N 1
ATOM 1625 C CA . ASN A 1 211 ? -10.077 10.736 0.721 1.00 80.25 211 ASN A CA 1
ATOM 1626 C C . ASN A 1 211 ? -9.709 9.273 0.977 1.00 80.25 211 ASN A C 1
ATOM 1628 O O . ASN A 1 211 ? -8.899 8.739 0.244 1.00 80.25 211 ASN A O 1
ATOM 1632 N N . ILE A 1 212 ? -10.328 8.611 1.958 1.00 82.62 212 ILE A N 1
ATOM 1633 C CA . ILE A 1 212 ? -10.179 7.172 2.201 1.00 82.62 212 ILE A CA 1
ATOM 1634 C C . ILE A 1 212 ? -10.626 6.389 0.972 1.00 82.62 212 ILE A C 1
ATOM 1636 O O . ILE A 1 212 ? -9.911 5.498 0.533 1.00 82.62 212 ILE A O 1
ATOM 1640 N N . ARG A 1 213 ? -11.768 6.741 0.373 1.00 77.38 213 ARG A N 1
ATOM 1641 C CA . ARG A 1 213 ? -12.210 6.092 -0.865 1.00 77.38 213 ARG A CA 1
ATOM 1642 C C . ARG A 1 213 ? -11.253 6.375 -2.024 1.00 77.38 213 ARG A C 1
ATOM 1644 O O . ARG A 1 213 ? -10.888 5.439 -2.720 1.00 77.38 213 ARG A O 1
ATOM 1651 N N . ALA A 1 214 ? -10.812 7.619 -2.203 1.00 77.25 214 ALA A N 1
ATOM 1652 C CA . ALA A 1 214 ? -9.850 7.955 -3.256 1.00 77.25 214 ALA A CA 1
ATOM 1653 C C . ALA A 1 214 ? -8.492 7.247 -3.063 1.00 77.25 214 ALA A C 1
ATOM 1655 O O . ALA A 1 214 ? -7.921 6.727 -4.019 1.00 77.25 214 ALA A O 1
ATOM 1656 N N . ASP A 1 215 ? -7.996 7.182 -1.826 1.00 79.88 215 ASP A N 1
ATOM 1657 C CA . ASP A 1 215 ? -6.766 6.478 -1.461 1.00 79.88 215 ASP A CA 1
ATOM 1658 C C . ASP A 1 215 ? -6.929 4.964 -1.654 1.00 79.88 215 ASP A C 1
ATOM 1660 O O . ASP A 1 215 ? -5.993 4.311 -2.108 1.00 79.88 215 ASP A O 1
ATOM 1664 N N . LEU A 1 216 ? -8.108 4.407 -1.352 1.00 78.62 216 LEU A N 1
ATOM 1665 C CA . LEU A 1 216 ? -8.439 3.006 -1.605 1.00 78.62 216 LEU A CA 1
ATOM 1666 C C . LEU A 1 216 ? -8.476 2.710 -3.105 1.00 78.62 216 LEU A C 1
ATOM 1668 O O . LEU A 1 216 ? -7.851 1.751 -3.539 1.00 78.62 216 LEU A O 1
ATOM 1672 N N . GLU A 1 217 ? -9.169 3.520 -3.904 1.00 77.38 217 GLU A N 1
ATOM 1673 C CA . GLU A 1 217 ? -9.207 3.376 -5.365 1.00 77.38 217 GLU A CA 1
ATOM 1674 C C . GLU A 1 217 ? -7.796 3.438 -5.954 1.00 77.38 217 GLU A C 1
ATOM 1676 O O . GLU A 1 217 ? -7.427 2.595 -6.771 1.00 77.38 217 GLU A O 1
ATOM 1681 N N . TRP A 1 218 ? -6.975 4.384 -5.488 1.00 77.06 218 TRP A N 1
ATOM 1682 C CA . TRP A 1 218 ? -5.570 4.480 -5.873 1.00 77.06 218 TRP A CA 1
ATOM 1683 C C . TRP A 1 218 ? -4.779 3.230 -5.466 1.00 77.06 218 TRP A C 1
ATOM 1685 O O . TRP A 1 218 ? -4.052 2.671 -6.283 1.00 77.06 218 TRP A O 1
ATOM 1695 N N . LEU A 1 219 ? -4.940 2.757 -4.229 1.00 73.50 219 LEU A N 1
ATOM 1696 C CA . LEU A 1 219 ? -4.243 1.588 -3.690 1.00 73.50 219 LEU A CA 1
ATOM 1697 C C . LEU A 1 219 ? -4.654 0.294 -4.399 1.00 73.50 219 LEU A C 1
ATOM 1699 O O . LEU A 1 219 ? -3.815 -0.567 -4.634 1.00 73.50 219 LEU A O 1
ATOM 1703 N N . LEU A 1 220 ? -5.919 0.172 -4.787 1.00 70.69 220 LEU A N 1
ATOM 1704 C CA . LEU A 1 220 ? -6.441 -0.966 -5.539 1.00 70.69 220 LEU A CA 1
ATOM 1705 C C . LEU A 1 220 ? -6.077 -0.917 -7.022 1.00 70.69 220 LEU A C 1
ATOM 1707 O O . LEU A 1 220 ? -5.946 -1.965 -7.653 1.00 70.69 220 LEU A O 1
ATOM 1711 N N . ALA A 1 221 ? -5.882 0.279 -7.579 1.00 73.06 221 ALA A N 1
ATOM 1712 C CA . ALA A 1 221 ? -5.323 0.444 -8.914 1.00 73.06 221 ALA A CA 1
ATOM 1713 C C . ALA A 1 221 ? -3.832 0.066 -8.972 1.00 73.06 221 ALA A C 1
ATOM 1715 O O . ALA A 1 221 ? -3.330 -0.226 -10.061 1.00 73.06 221 ALA A O 1
ATOM 1716 N N . ARG A 1 222 ? -3.128 0.030 -7.825 1.00 73.81 222 ARG A N 1
ATOM 1717 C CA . ARG A 1 222 ? -1.723 -0.390 -7.772 1.00 73.81 222 ARG A CA 1
ATOM 1718 C C . ARG A 1 222 ? -1.564 -1.868 -8.074 1.00 73.81 222 ARG A C 1
ATOM 1720 O O . ARG A 1 222 ? -2.072 -2.756 -7.384 1.00 73.81 222 ARG A O 1
ATOM 1727 N N . ARG A 1 223 ? -0.740 -2.130 -9.072 1.00 74.62 223 ARG A N 1
ATOM 1728 C CA . ARG A 1 223 ? -0.292 -3.449 -9.494 1.00 74.62 223 ARG A CA 1
ATOM 1729 C C . ARG A 1 223 ? 0.987 -3.816 -8.745 1.00 74.62 223 ARG A C 1
ATOM 1731 O O . ARG A 1 223 ? 1.706 -2.952 -8.257 1.00 74.62 223 ARG A O 1
ATOM 1738 N N . ALA A 1 224 ? 1.311 -5.107 -8.708 1.00 74.50 224 ALA A N 1
ATOM 1739 C CA . ALA A 1 224 ? 2.556 -5.580 -8.096 1.00 74.50 224 ALA A CA 1
ATOM 1740 C C . ALA A 1 224 ? 3.808 -4.925 -8.716 1.00 74.50 224 ALA A C 1
ATOM 1742 O O . ALA A 1 224 ? 4.811 -4.750 -8.032 1.00 74.50 224 ALA A O 1
ATOM 1743 N N . ILE A 1 225 ? 3.733 -4.514 -9.989 1.00 81.06 225 ILE A N 1
ATOM 1744 C CA . ILE A 1 225 ? 4.807 -3.764 -10.645 1.00 81.06 225 ILE A CA 1
ATOM 1745 C C . ILE A 1 225 ? 5.012 -2.387 -10.005 1.00 81.06 225 ILE A C 1
ATOM 1747 O O . ILE A 1 225 ? 6.155 -2.007 -9.799 1.00 81.06 225 ILE A O 1
ATOM 1751 N N . ASP A 1 226 ? 3.951 -1.688 -9.592 1.00 81.38 226 ASP A N 1
ATOM 1752 C CA . ASP A 1 226 ? 4.061 -0.375 -8.943 1.00 81.38 226 ASP A CA 1
ATOM 1753 C C . ASP A 1 226 ? 4.791 -0.498 -7.588 1.00 81.38 226 ASP A C 1
ATOM 1755 O O . ASP A 1 226 ? 5.640 0.321 -7.249 1.00 81.38 226 ASP A O 1
ATOM 1759 N N . ASP A 1 227 ? 4.554 -1.590 -6.851 1.00 75.38 227 ASP A N 1
ATOM 1760 C CA . ASP A 1 227 ? 5.263 -1.891 -5.594 1.00 75.38 227 ASP A CA 1
ATOM 1761 C C . ASP A 1 227 ? 6.736 -2.272 -5.805 1.00 75.38 227 ASP A C 1
ATOM 1763 O O . ASP A 1 227 ? 7.567 -2.108 -4.904 1.00 75.38 227 ASP A O 1
ATOM 1767 N N . ALA A 1 228 ? 7.064 -2.827 -6.973 1.00 81.06 228 ALA A N 1
ATOM 1768 C CA . ALA A 1 228 ? 8.435 -3.133 -7.355 1.00 81.06 228 ALA A CA 1
ATOM 1769 C C . ALA A 1 228 ? 9.184 -1.876 -7.822 1.00 81.06 228 ALA A C 1
ATOM 1771 O O . ALA A 1 228 ? 10.379 -1.758 -7.553 1.00 81.06 228 ALA A O 1
ATOM 1772 N N . LEU A 1 229 ? 8.492 -0.923 -8.460 1.00 85.12 229 LEU A N 1
ATOM 1773 C CA . LEU A 1 229 ? 9.061 0.371 -8.851 1.00 85.12 229 LEU A CA 1
ATOM 1774 C C . LEU A 1 229 ? 9.441 1.229 -7.643 1.00 85.12 229 LEU A C 1
ATOM 1776 O O . LEU A 1 229 ? 10.524 1.812 -7.640 1.00 85.12 229 LEU A O 1
ATOM 1780 N N . ASP A 1 230 ? 8.627 1.221 -6.585 1.00 77.69 230 ASP A N 1
ATOM 1781 C CA . ASP A 1 230 ? 8.931 1.936 -5.335 1.00 77.69 230 ASP A CA 1
ATOM 1782 C C . ASP A 1 230 ? 10.221 1.435 -4.641 1.00 77.69 230 ASP A C 1
ATOM 1784 O O . ASP A 1 230 ? 10.742 2.104 -3.757 1.00 77.69 230 ASP A O 1
ATOM 1788 N N . GLN A 1 231 ? 10.761 0.271 -5.031 1.00 76.31 231 GLN A N 1
ATOM 1789 C CA . GLN A 1 231 ? 11.999 -0.316 -4.481 1.00 76.31 231 GLN A CA 1
ATOM 1790 C C . GLN A 1 231 ? 13.249 -0.022 -5.323 1.00 76.31 231 GLN A C 1
ATOM 1792 O O . GLN A 1 231 ? 14.278 -0.683 -5.151 1.00 76.31 231 GLN A O 1
ATOM 1797 N N . LEU A 1 232 ? 13.141 0.885 -6.296 1.00 83.06 232 LEU A N 1
ATOM 1798 C CA . LEU A 1 232 ? 14.233 1.267 -7.195 1.00 83.06 232 LEU A CA 1
ATOM 1799 C C . LEU A 1 232 ? 14.907 2.582 -6.780 1.00 83.06 232 LEU A C 1
ATOM 1801 O O . LEU A 1 232 ? 15.672 3.146 -7.567 1.00 83.06 232 LEU A O 1
ATOM 1805 N N . ASP A 1 233 ? 14.632 3.079 -5.577 1.00 79.75 233 ASP A N 1
ATOM 1806 C CA . ASP A 1 233 ? 15.203 4.301 -5.000 1.00 79.75 233 ASP A CA 1
ATOM 1807 C C . ASP A 1 233 ? 16.735 4.225 -4.842 1.00 79.75 233 ASP A C 1
ATOM 1809 O O . ASP A 1 233 ? 17.442 5.227 -4.973 1.00 79.75 233 ASP A O 1
ATOM 1813 N N . ASP A 1 234 ? 17.278 3.019 -4.657 1.00 79.06 234 ASP A N 1
ATOM 1814 C CA . ASP A 1 234 ? 18.720 2.751 -4.645 1.00 79.06 234 ASP A CA 1
ATOM 1815 C C . ASP A 1 234 ? 19.383 2.859 -6.035 1.00 79.06 234 ASP A C 1
ATOM 1817 O O . ASP A 1 234 ? 20.603 3.047 -6.143 1.00 79.06 234 ASP A O 1
ATOM 1821 N N . ILE A 1 235 ? 18.596 2.749 -7.110 1.00 82.88 235 ILE A N 1
ATOM 1822 C CA . ILE A 1 235 ? 19.062 2.713 -8.506 1.00 82.88 235 ILE A CA 1
ATOM 1823 C C . ILE A 1 235 ? 18.747 4.018 -9.253 1.00 82.88 235 ILE A C 1
ATOM 1825 O O . ILE A 1 235 ? 19.539 4.445 -10.104 1.00 82.88 235 ILE A O 1
ATOM 1829 N N . SER A 1 236 ? 17.605 4.639 -8.960 1.00 85.69 236 SER A N 1
ATOM 1830 C CA . SER A 1 236 ? 17.006 5.733 -9.729 1.00 85.69 236 SER A CA 1
ATOM 1831 C C . SER A 1 236 ? 16.496 6.867 -8.840 1.00 85.69 236 SER A C 1
ATOM 1833 O O . SER A 1 236 ? 16.109 6.651 -7.700 1.00 85.69 236 SER A O 1
ATOM 1835 N N . ASP A 1 237 ? 16.504 8.086 -9.380 1.00 85.69 237 ASP A N 1
ATOM 1836 C CA . ASP A 1 237 ? 15.896 9.260 -8.744 1.00 85.69 237 ASP A CA 1
ATOM 1837 C C . ASP A 1 237 ? 14.367 9.243 -8.863 1.00 85.69 237 ASP A C 1
ATOM 1839 O O . ASP A 1 237 ? 13.671 9.771 -7.999 1.00 85.69 237 ASP A O 1
ATOM 1843 N N . SER A 1 238 ? 13.850 8.658 -9.944 1.00 87.00 238 SER A N 1
ATOM 1844 C CA . SER A 1 238 ? 12.428 8.388 -10.132 1.00 87.00 238 SER A CA 1
ATOM 1845 C C . SER A 1 238 ? 12.237 7.166 -11.023 1.00 87.00 238 SER A C 1
ATOM 1847 O O . SER A 1 238 ? 13.073 6.888 -11.891 1.00 87.00 238 SER A O 1
ATOM 1849 N N . ALA A 1 239 ? 11.125 6.464 -10.821 1.00 89.69 239 ALA A N 1
ATOM 1850 C CA . ALA A 1 239 ? 10.696 5.333 -11.625 1.00 89.69 239 ALA A CA 1
ATOM 1851 C C . ALA A 1 239 ? 9.182 5.420 -11.845 1.00 89.69 239 ALA A C 1
ATOM 1853 O O . ALA A 1 239 ? 8.419 5.429 -10.885 1.00 89.69 239 ALA A O 1
ATOM 1854 N N . ASP A 1 240 ? 8.759 5.476 -13.105 1.00 88.31 240 ASP A N 1
ATOM 1855 C CA . ASP A 1 240 ? 7.363 5.670 -13.488 1.00 88.31 240 ASP A CA 1
ATOM 1856 C C . ASP A 1 240 ? 6.918 4.583 -14.472 1.00 88.31 240 ASP A C 1
ATOM 1858 O O . ASP A 1 240 ? 7.651 4.220 -15.396 1.00 88.31 240 ASP A O 1
ATOM 1862 N N . LEU A 1 241 ? 5.692 4.085 -14.304 1.00 89.00 241 LEU A N 1
ATOM 1863 C CA . LEU A 1 241 ? 5.052 3.189 -15.263 1.00 89.00 241 LEU A CA 1
ATOM 1864 C C . LEU A 1 241 ? 4.153 3.994 -16.200 1.00 89.00 241 LEU A C 1
ATOM 1866 O O . LEU A 1 241 ? 3.177 4.617 -15.782 1.00 89.00 241 LEU A O 1
ATOM 1870 N N . THR A 1 242 ? 4.468 3.965 -17.485 1.00 88.19 242 THR A N 1
ATOM 1871 C CA . THR A 1 242 ? 3.656 4.616 -18.518 1.00 88.19 242 THR A CA 1
ATOM 1872 C C . THR A 1 242 ? 2.416 3.782 -18.865 1.00 88.19 242 THR A C 1
ATOM 1874 O O . THR A 1 242 ? 2.284 2.611 -18.498 1.00 88.19 242 THR A O 1
ATOM 1877 N N . THR A 1 243 ? 1.468 4.387 -19.584 1.00 81.19 243 THR A N 1
ATOM 1878 C CA . THR A 1 243 ? 0.194 3.743 -19.946 1.00 81.19 243 THR A CA 1
ATOM 1879 C C . THR A 1 243 ? 0.352 2.538 -20.873 1.00 81.19 243 THR A C 1
ATOM 1881 O O . THR A 1 243 ? -0.527 1.679 -20.882 1.00 81.19 243 THR A O 1
ATOM 1884 N N . ASP A 1 244 ? 1.452 2.450 -21.625 1.00 83.19 244 ASP A N 1
ATOM 1885 C CA . ASP A 1 244 ? 1.761 1.316 -22.504 1.00 83.19 244 ASP A CA 1
ATOM 1886 C C . ASP A 1 244 ? 2.513 0.173 -21.790 1.00 83.19 244 ASP A C 1
ATOM 1888 O O . ASP A 1 244 ? 2.793 -0.855 -22.403 1.00 83.19 244 ASP A O 1
ATOM 1892 N N . GLY A 1 245 ? 2.789 0.321 -20.488 1.00 83.19 245 GLY A N 1
ATOM 1893 C CA . GLY A 1 245 ? 3.513 -0.664 -19.684 1.00 83.19 245 GLY A CA 1
ATOM 1894 C C . GLY A 1 245 ? 5.033 -0.483 -19.679 1.00 83.19 245 GLY A C 1
ATOM 1895 O O . GLY A 1 245 ? 5.728 -1.299 -19.075 1.00 83.19 245 GLY A O 1
ATOM 1896 N N . THR A 1 246 ? 5.560 0.576 -20.301 1.00 91.25 246 THR A N 1
ATOM 1897 C CA . THR A 1 246 ? 6.991 0.895 -20.259 1.00 91.25 246 THR A CA 1
ATOM 1898 C C . THR A 1 246 ? 7.373 1.511 -18.919 1.00 91.25 246 THR A C 1
ATOM 1900 O O . THR A 1 246 ? 6.745 2.471 -18.462 1.00 91.25 246 THR A O 1
ATOM 1903 N N . VAL A 1 247 ? 8.438 0.992 -18.316 1.00 93.88 247 VAL A N 1
ATOM 1904 C CA . VAL A 1 247 ? 9.048 1.522 -17.096 1.00 93.88 247 VAL A CA 1
ATOM 1905 C C . VAL A 1 247 ? 10.098 2.558 -17.470 1.00 93.88 247 VAL A C 1
ATOM 1907 O O . VAL A 1 247 ? 11.090 2.241 -18.125 1.00 93.88 247 VAL A O 1
ATOM 1910 N N . VAL A 1 248 ? 9.910 3.795 -17.031 1.00 95.19 248 VAL A N 1
ATOM 1911 C CA . VAL A 1 248 ? 10.823 4.909 -17.291 1.00 95.19 248 VAL A CA 1
ATOM 1912 C C . VAL A 1 248 ? 11.534 5.274 -15.996 1.00 95.19 248 VAL A C 1
ATOM 1914 O O . VAL A 1 248 ? 10.884 5.602 -15.011 1.00 95.19 248 VAL A O 1
ATOM 1917 N N . VAL A 1 249 ? 12.867 5.234 -15.991 1.00 95.50 249 VAL A N 1
ATOM 1918 C CA . VAL A 1 249 ? 13.685 5.574 -14.820 1.00 95.50 249 VAL A CA 1
ATOM 1919 C C . VAL A 1 249 ? 14.618 6.747 -15.099 1.00 95.50 249 VAL A C 1
ATOM 1921 O O . VAL A 1 249 ? 15.311 6.784 -16.119 1.00 95.50 249 VAL A O 1
ATOM 1924 N N . GLN A 1 250 ? 14.675 7.701 -14.173 1.00 94.50 250 GLN A N 1
ATOM 1925 C CA . GLN A 1 250 ? 15.650 8.794 -14.184 1.00 94.50 250 GLN A CA 1
ATOM 1926 C C . GLN A 1 250 ? 16.838 8.414 -13.310 1.00 94.50 250 GLN A C 1
ATOM 1928 O O . GLN A 1 250 ? 16.664 8.027 -12.158 1.00 94.50 250 GLN A O 1
ATOM 1933 N N . VAL A 1 251 ? 18.061 8.492 -13.837 1.00 92.69 251 VAL A N 1
ATOM 1934 C CA . VAL A 1 251 ? 19.252 8.016 -13.117 1.00 92.69 251 VAL A CA 1
ATOM 1935 C C . VAL A 1 251 ? 20.375 9.035 -13.134 1.00 92.69 251 VAL A C 1
ATOM 1937 O O . VAL A 1 251 ? 20.559 9.770 -14.096 1.00 92.69 251 VAL A O 1
ATOM 1940 N N . ARG A 1 252 ? 21.212 9.024 -12.093 1.00 86.75 252 ARG A N 1
ATOM 1941 C CA . ARG A 1 252 ? 22.338 9.969 -11.959 1.00 86.75 252 ARG A CA 1
ATOM 1942 C C . ARG A 1 252 ? 23.567 9.608 -12.783 1.00 86.75 252 ARG A C 1
ATOM 1944 O O . ARG A 1 252 ? 24.462 10.433 -12.951 1.00 86.75 252 ARG A O 1
ATOM 1951 N N . LYS A 1 253 ? 23.698 8.341 -13.191 1.00 86.81 253 LYS A N 1
ATOM 1952 C CA . LYS A 1 253 ? 24.860 7.836 -13.937 1.00 86.81 253 LYS A CA 1
ATOM 1953 C C . LYS A 1 253 ? 24.573 6.494 -14.597 1.00 86.81 253 LYS A C 1
ATOM 1955 O O . LYS A 1 253 ? 23.813 5.688 -14.081 1.00 86.81 253 LYS A O 1
ATOM 1960 N N . ASN A 1 254 ? 25.304 6.229 -15.679 1.00 87.81 254 ASN A N 1
ATOM 1961 C CA . ASN A 1 254 ? 25.384 4.931 -16.356 1.00 87.81 254 ASN A CA 1
ATOM 1962 C C . ASN A 1 254 ? 24.007 4.277 -16.632 1.00 87.81 254 ASN A C 1
ATOM 1964 O O . ASN A 1 254 ? 23.693 3.237 -16.045 1.00 87.81 254 ASN A O 1
ATOM 1968 N N . PRO A 1 255 ? 23.212 4.846 -17.560 1.00 91.88 255 PRO A N 1
ATOM 1969 C CA . PRO A 1 255 ? 21.865 4.358 -17.873 1.00 91.88 255 PRO A CA 1
ATOM 1970 C C . PRO A 1 255 ? 21.853 2.887 -18.307 1.00 91.88 255 PRO A C 1
ATOM 1972 O O . PRO A 1 255 ? 20.956 2.141 -17.936 1.00 91.88 255 PRO A O 1
ATOM 1975 N N . LYS A 1 256 ? 22.903 2.413 -18.992 1.00 89.94 256 LYS A N 1
ATOM 1976 C CA . LYS A 1 256 ? 23.014 1.003 -19.388 1.00 89.94 256 LYS A CA 1
ATOM 1977 C C . LYS A 1 256 ? 23.065 0.051 -18.192 1.00 89.94 256 LYS A C 1
ATOM 1979 O O . LYS A 1 256 ? 22.447 -1.006 -18.239 1.00 89.94 256 LYS A O 1
ATOM 1984 N N . ARG A 1 257 ? 23.794 0.407 -17.129 1.00 88.62 257 ARG A N 1
ATOM 1985 C CA . ARG A 1 257 ? 23.826 -0.400 -15.901 1.00 88.62 257 ARG A CA 1
ATOM 1986 C C . ARG A 1 257 ? 22.489 -0.343 -15.166 1.00 88.62 257 ARG A C 1
ATOM 1988 O O . ARG A 1 257 ? 22.039 -1.376 -14.684 1.00 88.62 257 ARG A O 1
ATOM 1995 N N . ALA A 1 258 ? 21.866 0.831 -15.103 1.00 90.88 258 ALA A N 1
ATOM 1996 C CA . ALA A 1 258 ? 20.571 0.985 -14.453 1.00 90.88 258 ALA A CA 1
ATOM 1997 C C . ALA A 1 258 ? 19.488 0.127 -15.116 1.00 90.88 258 ALA A C 1
ATOM 1999 O O . ALA A 1 258 ? 18.812 -0.608 -14.411 1.00 90.88 258 ALA A O 1
ATOM 2000 N N . VAL A 1 259 ? 19.403 0.114 -16.453 1.00 93.44 259 VAL A N 1
ATOM 2001 C CA . VAL A 1 259 ? 18.476 -0.769 -17.186 1.00 93.44 259 VAL A CA 1
ATOM 2002 C C . VAL A 1 259 ? 18.632 -2.230 -16.761 1.00 93.44 259 VAL A C 1
ATOM 2004 O O . VAL A 1 259 ? 17.637 -2.904 -16.530 1.00 93.44 259 VAL A O 1
ATOM 2007 N N . LEU A 1 260 ? 19.865 -2.724 -16.611 1.00 90.69 260 LEU A N 1
ATOM 2008 C CA . LEU A 1 260 ? 20.102 -4.106 -16.179 1.00 90.69 260 LEU A CA 1
ATOM 2009 C C . LEU A 1 260 ? 19.640 -4.365 -14.743 1.00 90.69 260 LEU A C 1
ATOM 2011 O O . LEU A 1 260 ? 19.035 -5.400 -14.490 1.00 90.69 260 LEU A O 1
ATOM 2015 N N . LEU A 1 261 ? 19.921 -3.441 -13.820 1.00 89.00 261 LEU A N 1
ATOM 2016 C CA . LEU A 1 261 ? 19.493 -3.538 -12.419 1.00 89.00 261 LEU A CA 1
ATOM 2017 C C . LEU A 1 261 ? 17.970 -3.490 -12.286 1.00 89.00 261 LEU A C 1
ATOM 2019 O O . LEU A 1 261 ? 17.400 -4.292 -11.554 1.00 89.00 261 LEU A O 1
ATOM 2023 N N . VAL A 1 262 ? 17.315 -2.597 -13.026 1.00 91.06 262 VAL A N 1
ATOM 2024 C CA . VAL A 1 262 ? 15.855 -2.471 -13.023 1.00 91.06 262 VAL A CA 1
ATOM 2025 C C . VAL A 1 262 ? 15.207 -3.707 -13.638 1.00 91.06 262 VAL A C 1
ATOM 2027 O O . VAL A 1 262 ? 14.338 -4.297 -13.008 1.00 91.06 262 VAL A O 1
ATOM 2030 N N . LEU A 1 263 ? 15.658 -4.164 -14.814 1.00 91.00 263 LEU A N 1
ATOM 2031 C CA . LEU A 1 263 ? 15.143 -5.400 -15.419 1.00 91.00 263 LEU A CA 1
ATOM 2032 C C . LEU A 1 263 ? 15.318 -6.601 -14.483 1.00 91.00 263 LEU A C 1
ATOM 2034 O O . LEU A 1 263 ? 14.459 -7.477 -14.447 1.00 91.00 263 LEU A O 1
ATOM 2038 N N . ASP A 1 264 ? 16.413 -6.646 -13.720 1.00 86.25 264 ASP A N 1
ATOM 2039 C CA . ASP A 1 264 ? 16.658 -7.719 -12.763 1.00 86.25 264 ASP A CA 1
ATOM 2040 C C . ASP A 1 264 ? 15.694 -7.684 -11.572 1.00 86.25 264 ASP A C 1
ATOM 2042 O O . ASP A 1 264 ? 15.121 -8.710 -11.201 1.00 86.25 264 ASP A O 1
ATOM 2046 N N . ARG A 1 265 ? 15.461 -6.495 -11.006 1.00 85.00 265 ARG A N 1
ATOM 2047 C CA . ARG A 1 265 ? 14.467 -6.291 -9.942 1.00 85.00 265 ARG A CA 1
ATOM 2048 C C . ARG A 1 265 ? 13.045 -6.575 -10.426 1.00 85.00 265 ARG A C 1
ATOM 2050 O O . ARG A 1 265 ? 12.240 -7.089 -9.661 1.00 85.00 265 ARG A O 1
ATOM 2057 N N . LEU A 1 266 ? 12.761 -6.314 -11.701 1.00 87.00 266 LEU A N 1
ATOM 2058 C CA . LEU A 1 266 ? 11.462 -6.543 -12.334 1.00 87.00 266 LEU A CA 1
ATOM 2059 C C . LEU A 1 266 ? 11.345 -7.908 -13.030 1.00 87.00 266 LEU A C 1
ATOM 2061 O O . LEU A 1 266 ? 10.423 -8.122 -13.810 1.00 87.00 266 LEU A O 1
ATOM 2065 N N . ARG A 1 267 ? 12.241 -8.863 -12.751 1.00 81.25 267 ARG A N 1
ATOM 2066 C CA . ARG A 1 267 ? 12.268 -10.179 -13.423 1.00 81.25 267 ARG A CA 1
ATOM 2067 C C . ARG A 1 267 ? 10.976 -10.998 -13.310 1.00 81.25 267 ARG A C 1
ATOM 2069 O O . ARG A 1 267 ? 10.775 -11.905 -14.111 1.00 81.25 267 ARG A O 1
ATOM 2076 N N . GLU A 1 268 ? 10.148 -10.717 -12.305 1.00 79.56 268 GLU A N 1
ATOM 2077 C CA . GLU A 1 268 ? 8.850 -11.370 -12.081 1.00 79.56 268 GLU A CA 1
ATOM 2078 C C . GLU A 1 268 ? 7.754 -10.835 -13.022 1.00 79.56 268 GLU A C 1
ATOM 2080 O O . GLU A 1 268 ? 6.714 -11.471 -13.175 1.00 79.56 268 GLU A O 1
ATOM 2085 N N . PHE A 1 269 ? 8.014 -9.716 -13.707 1.00 83.19 269 PHE A N 1
ATOM 2086 C CA . PHE A 1 269 ? 7.145 -9.100 -14.706 1.00 83.19 269 PHE A CA 1
ATOM 2087 C C . PHE A 1 269 ? 7.696 -9.400 -16.110 1.00 83.19 269 PHE A C 1
ATOM 2089 O O . PHE A 1 269 ? 8.617 -8.716 -16.579 1.00 83.19 269 PHE A O 1
ATOM 2096 N N . PRO A 1 270 ? 7.197 -10.450 -16.792 1.00 72.19 270 PRO A N 1
ATOM 2097 C CA . PRO A 1 270 ? 7.665 -10.782 -18.131 1.00 72.19 270 PRO A CA 1
ATOM 2098 C C . PRO A 1 270 ? 7.362 -9.644 -19.113 1.00 72.19 270 PRO A C 1
ATOM 2100 O O . PRO A 1 270 ? 6.417 -8.883 -18.927 1.00 72.19 270 PRO A O 1
ATOM 2103 N N . ASP A 1 271 ? 8.181 -9.542 -20.161 1.00 77.00 271 ASP A N 1
ATOM 2104 C CA . ASP A 1 271 ? 8.037 -8.567 -21.251 1.00 77.00 271 ASP A CA 1
ATOM 2105 C C . ASP A 1 271 ? 8.132 -7.091 -20.824 1.00 77.00 271 ASP A C 1
ATOM 2107 O O . ASP A 1 271 ? 7.700 -6.193 -21.545 1.00 77.00 271 ASP A O 1
ATOM 2111 N N . THR A 1 272 ? 8.774 -6.822 -19.684 1.00 85.75 272 THR A N 1
ATOM 2112 C CA . THR A 1 272 ? 9.020 -5.451 -19.229 1.00 85.75 272 THR A CA 1
ATOM 2113 C C . THR A 1 272 ? 9.991 -4.732 -20.169 1.00 85.75 272 THR A C 1
ATOM 2115 O O . THR A 1 272 ? 11.129 -5.168 -20.387 1.00 85.75 272 THR A O 1
ATOM 2118 N N . HIS A 1 273 ? 9.547 -3.588 -20.691 1.00 93.50 273 HIS A N 1
ATOM 2119 C CA . HIS A 1 273 ? 10.389 -2.609 -21.370 1.00 93.50 273 HIS A CA 1
ATOM 2120 C C . HIS A 1 273 ? 10.830 -1.552 -20.357 1.00 93.50 273 HIS A C 1
ATOM 2122 O O . HIS A 1 273 ? 9.998 -0.909 -19.725 1.00 93.50 273 HIS A O 1
ATOM 2128 N N . VAL A 1 274 ? 12.142 -1.376 -20.201 1.00 95.44 274 VAL A N 1
ATOM 2129 C CA . VAL A 1 274 ? 12.738 -0.341 -19.350 1.00 95.44 274 VAL A CA 1
ATOM 2130 C C . VAL A 1 274 ? 13.445 0.703 -20.205 1.00 95.44 274 VAL A C 1
ATOM 2132 O O . VAL A 1 274 ? 14.217 0.356 -21.103 1.00 95.44 274 VAL A O 1
ATOM 2135 N N . ILE A 1 275 ? 13.244 1.976 -19.880 1.00 96.69 275 ILE A N 1
ATOM 2136 C CA . ILE A 1 275 ? 13.970 3.121 -20.425 1.00 96.69 275 ILE A CA 1
ATOM 2137 C C . ILE A 1 275 ? 14.697 3.815 -19.278 1.00 96.69 275 ILE A C 1
ATOM 2139 O O . ILE A 1 275 ? 14.062 4.258 -18.329 1.00 96.69 275 ILE A O 1
ATOM 2143 N N . ALA A 1 276 ? 16.022 3.935 -19.360 1.00 96.19 276 ALA A N 1
ATOM 2144 C CA . ALA A 1 276 ? 16.793 4.746 -18.421 1.00 96.19 276 ALA A CA 1
ATOM 2145 C C . ALA A 1 276 ? 17.260 6.049 -19.068 1.00 96.19 276 ALA A C 1
ATOM 2147 O O . ALA A 1 276 ? 17.967 6.028 -20.083 1.00 96.19 276 ALA A O 1
ATOM 2148 N N . HIS A 1 277 ? 16.931 7.169 -18.428 1.00 94.44 277 HIS A N 1
ATOM 2149 C CA . HIS A 1 277 ? 17.330 8.507 -18.841 1.00 94.44 277 HIS A CA 1
ATOM 2150 C C . HIS A 1 277 ? 18.429 9.075 -17.942 1.00 94.44 277 HIS A C 1
ATOM 2152 O O . HIS A 1 277 ? 18.361 9.045 -16.715 1.00 94.44 277 HIS A O 1
ATOM 2158 N N . PHE A 1 278 ? 19.450 9.619 -18.599 1.00 87.62 278 PHE A N 1
ATOM 2159 C CA . PHE A 1 278 ? 20.445 10.511 -18.011 1.00 87.62 278 PHE A CA 1
ATOM 2160 C C . PHE A 1 278 ? 20.849 11.535 -19.090 1.00 87.62 278 PHE A C 1
ATOM 2162 O O . PHE A 1 278 ? 19.994 12.230 -19.625 1.00 87.62 278 PHE A O 1
ATOM 2169 N N . ASN A 1 279 ? 22.119 11.563 -19.510 1.00 84.88 279 ASN A N 1
ATOM 2170 C CA . ASN A 1 279 ? 22.593 12.329 -20.675 1.00 84.88 279 ASN A CA 1
ATOM 2171 C C . ASN A 1 279 ? 22.336 11.624 -22.019 1.00 84.88 279 ASN A C 1
ATOM 2173 O O . ASN A 1 279 ? 22.547 12.202 -23.083 1.00 84.88 279 ASN A O 1
ATOM 2177 N N . SER A 1 280 ? 21.947 10.352 -21.973 1.00 86.06 280 SER A N 1
ATOM 2178 C CA . SER A 1 280 ? 21.522 9.563 -23.123 1.00 86.06 280 SER A CA 1
ATOM 2179 C C . SER A 1 280 ? 20.477 8.551 -22.672 1.00 86.06 280 SER A C 1
ATOM 2181 O O . SER A 1 280 ? 20.462 8.152 -21.506 1.00 86.06 280 SER A O 1
ATOM 2183 N N . GLU A 1 281 ? 19.637 8.121 -23.600 1.00 93.56 281 GLU A N 1
ATOM 2184 C CA . GLU A 1 281 ? 18.559 7.170 -23.346 1.00 93.56 281 GLU A CA 1
ATOM 2185 C C . GLU A 1 281 ? 19.027 5.744 -23.635 1.00 93.56 281 GLU A C 1
ATOM 2187 O O . GLU A 1 281 ? 19.699 5.500 -24.634 1.00 93.56 281 GLU A O 1
ATOM 2192 N N . VAL A 1 282 ? 18.729 4.792 -22.755 1.00 96.00 282 VAL A N 1
ATOM 2193 C CA . VAL A 1 282 ? 19.004 3.370 -23.004 1.00 96.00 282 VAL A CA 1
ATOM 2194 C C . VAL A 1 282 ? 17.727 2.585 -22.788 1.00 96.00 282 VAL A C 1
ATOM 2196 O O . VAL A 1 282 ? 17.101 2.712 -21.742 1.00 96.00 282 VAL A O 1
ATOM 2199 N N . HIS A 1 283 ? 17.387 1.744 -23.757 1.00 97.19 283 HIS A N 1
ATOM 2200 C CA . HIS A 1 283 ? 16.231 0.861 -23.699 1.00 97.19 283 HIS A CA 1
ATOM 2201 C C . HIS A 1 283 ? 16.705 -0.557 -23.434 1.00 97.19 283 HIS A C 1
ATOM 2203 O O . HIS A 1 283 ? 17.723 -0.993 -23.986 1.00 97.19 283 HIS A O 1
ATOM 2209 N N . GLY A 1 284 ? 15.949 -1.289 -22.631 1.00 94.88 284 GLY A N 1
ATOM 2210 C CA . GLY A 1 284 ? 16.159 -2.707 -22.431 1.00 94.88 284 GLY A CA 1
ATOM 2211 C C . GLY A 1 284 ? 14.863 -3.484 -22.346 1.00 94.88 284 GLY A C 1
ATOM 2212 O O . GLY A 1 284 ? 13.863 -2.992 -21.835 1.00 94.88 284 GLY A O 1
ATOM 2213 N N . TRP A 1 285 ? 14.922 -4.720 -22.825 1.00 92.88 285 TRP A N 1
ATOM 2214 C CA . TRP A 1 285 ? 13.826 -5.675 -22.760 1.00 92.88 285 TRP A CA 1
ATOM 2215 C C . TRP A 1 285 ? 14.350 -7.010 -22.262 1.00 92.88 285 TRP A C 1
ATOM 2217 O O . TRP A 1 285 ? 15.408 -7.475 -22.704 1.00 92.88 285 TRP A O 1
ATOM 2227 N N . TRP A 1 286 ? 13.585 -7.640 -21.377 1.00 87.56 286 TRP A N 1
ATOM 2228 C CA . TRP A 1 286 ? 13.878 -8.966 -20.854 1.00 87.56 286 TRP A CA 1
ATOM 2229 C C . TRP A 1 286 ? 12.609 -9.811 -20.789 1.00 87.56 286 TRP A C 1
ATOM 2231 O O . TRP A 1 286 ? 11.599 -9.387 -20.240 1.00 87.56 286 TRP A O 1
ATOM 2241 N N . ASN A 1 287 ? 12.680 -11.031 -21.320 1.00 81.56 287 ASN A N 1
ATOM 2242 C CA . ASN A 1 287 ? 11.572 -11.994 -21.296 1.00 81.56 287 ASN A CA 1
ATOM 2243 C C . ASN A 1 287 ? 11.932 -13.305 -20.570 1.00 81.56 287 ASN A C 1
ATOM 2245 O O . ASN A 1 287 ? 11.374 -14.364 -20.849 1.00 81.56 287 ASN A O 1
ATOM 2249 N N . GLY A 1 288 ? 12.945 -13.277 -19.699 1.00 77.94 288 GLY A N 1
ATOM 2250 C CA . GLY A 1 288 ? 13.436 -14.465 -18.988 1.00 77.94 288 GLY A CA 1
ATOM 2251 C C . GLY A 1 288 ? 14.472 -15.297 -19.751 1.00 77.94 288 GLY A C 1
ATOM 2252 O O . GLY A 1 288 ? 15.219 -16.053 -19.132 1.00 77.94 288 GLY A O 1
ATOM 2253 N N . ARG A 1 289 ? 14.562 -15.164 -21.081 1.00 81.88 289 ARG A N 1
ATOM 2254 C CA . ARG A 1 289 ? 15.506 -15.939 -21.916 1.00 81.88 289 ARG A CA 1
ATOM 2255 C C . ARG A 1 289 ? 16.434 -15.075 -22.754 1.00 81.88 289 ARG A C 1
ATOM 2257 O O . ARG A 1 289 ? 17.546 -15.500 -23.084 1.00 81.88 289 ARG A O 1
ATOM 2264 N N . ARG A 1 290 ? 15.968 -13.886 -23.119 1.00 87.88 290 ARG A N 1
ATOM 2265 C CA . ARG A 1 290 ? 16.656 -12.977 -24.023 1.00 87.88 290 ARG A CA 1
ATOM 2266 C C . ARG A 1 290 ? 16.678 -11.573 -23.451 1.00 87.88 290 ARG A C 1
ATOM 2268 O O . ARG A 1 290 ? 15.638 -11.037 -23.079 1.00 87.88 290 ARG A O 1
ATOM 2275 N N . LEU A 1 291 ? 17.869 -10.983 -23.463 1.00 90.94 291 LEU A N 1
ATOM 2276 C CA . LEU A 1 291 ? 18.097 -9.575 -23.174 1.00 90.94 291 LEU A CA 1
ATOM 2277 C C . LEU A 1 291 ? 18.326 -8.844 -24.492 1.00 90.94 291 LEU A C 1
ATOM 2279 O O . LEU A 1 291 ? 19.224 -9.210 -25.250 1.00 90.94 291 LEU A O 1
ATOM 2283 N N . LEU A 1 292 ? 17.551 -7.795 -24.737 1.00 93.94 292 LEU A N 1
ATOM 2284 C CA . LEU A 1 292 ? 17.805 -6.820 -25.792 1.00 93.94 292 LEU A CA 1
ATOM 2285 C C . LEU A 1 292 ? 18.164 -5.496 -25.127 1.00 93.94 292 LEU A C 1
ATOM 2287 O O . LEU A 1 292 ? 17.459 -5.060 -24.224 1.00 93.94 292 LEU A O 1
ATOM 2291 N N . LEU A 1 293 ? 19.234 -4.852 -25.585 1.00 95.62 293 LEU A N 1
ATOM 2292 C CA . LEU A 1 293 ? 19.558 -3.475 -25.221 1.00 95.62 293 LEU A CA 1
ATOM 2293 C C . LEU A 1 293 ? 19.685 -2.629 -26.483 1.00 95.62 293 LEU A C 1
ATOM 2295 O O . LEU A 1 293 ? 20.366 -3.043 -27.425 1.00 95.62 293 LEU A O 1
ATOM 2299 N N . ALA A 1 294 ? 19.105 -1.432 -26.468 1.00 96.75 294 ALA A N 1
ATOM 2300 C CA . ALA A 1 294 ? 19.288 -0.417 -27.498 1.00 96.75 294 ALA A CA 1
ATOM 2301 C C . ALA A 1 294 ? 19.805 0.884 -26.875 1.00 96.75 294 ALA A C 1
ATOM 2303 O O . ALA A 1 294 ? 19.292 1.341 -25.855 1.00 96.75 294 ALA A O 1
ATOM 2304 N N . TRP A 1 295 ? 20.845 1.471 -27.464 1.00 95.62 295 TRP A N 1
ATOM 2305 C CA . TRP A 1 295 ? 21.443 2.715 -26.976 1.00 95.62 295 TRP A CA 1
ATOM 2306 C C . TRP A 1 295 ? 21.972 3.582 -28.125 1.00 95.62 295 TRP A C 1
ATOM 2308 O O . TRP A 1 295 ? 22.365 3.052 -29.173 1.00 95.62 295 TRP A O 1
ATOM 2318 N N . PRO A 1 296 ? 22.032 4.910 -27.939 1.00 93.94 296 PRO A N 1
ATOM 2319 C CA . PRO A 1 296 ? 22.565 5.822 -28.927 1.00 93.94 296 PRO A CA 1
ATOM 2320 C C . PRO A 1 296 ? 24.088 5.714 -28.998 1.00 93.94 296 PRO A C 1
ATOM 2322 O O . PRO A 1 296 ? 24.800 5.471 -28.022 1.00 93.94 296 PRO A O 1
ATOM 2325 N N . THR A 1 297 ? 24.594 5.930 -30.197 1.00 91.19 297 THR A N 1
ATOM 2326 C CA . THR A 1 297 ? 26.005 6.025 -30.562 1.00 91.19 297 THR A CA 1
ATOM 2327 C C . THR A 1 297 ? 26.208 7.326 -31.346 1.00 91.19 297 THR A C 1
ATOM 2329 O O . THR A 1 297 ? 25.228 7.909 -31.812 1.00 91.19 297 THR A O 1
ATOM 2332 N N . PRO A 1 298 ? 27.450 7.792 -31.564 1.00 88.81 298 PRO A N 1
ATOM 2333 C CA . PRO A 1 298 ? 27.686 9.023 -32.325 1.00 88.81 298 PRO A CA 1
ATOM 2334 C C . PRO A 1 298 ? 27.104 9.025 -33.750 1.00 88.81 298 PRO A C 1
ATOM 2336 O O . PRO A 1 298 ? 26.910 10.088 -34.326 1.00 88.81 298 PRO A O 1
ATOM 2339 N N . THR A 1 299 ? 26.843 7.849 -34.328 1.00 86.44 299 THR A N 1
ATOM 2340 C CA . THR A 1 299 ? 26.405 7.676 -35.723 1.00 86.44 299 THR A CA 1
ATOM 2341 C C . THR A 1 299 ? 24.965 7.168 -35.863 1.00 86.44 299 THR A C 1
ATOM 2343 O O . THR A 1 299 ? 24.573 6.789 -36.961 1.00 86.44 299 THR A O 1
ATOM 2346 N N . GLY A 1 300 ? 24.187 7.102 -34.777 1.00 90.62 300 GLY A N 1
ATOM 2347 C CA . GLY A 1 300 ? 22.826 6.543 -34.770 1.00 90.62 300 GLY A CA 1
ATOM 2348 C C . GLY A 1 300 ? 22.599 5.625 -33.574 1.00 90.62 300 GLY A C 1
ATOM 2349 O O . GLY A 1 300 ? 23.232 5.806 -32.538 1.00 90.62 300 GLY A O 1
ATOM 2350 N N . TRP A 1 301 ? 21.752 4.608 -33.700 1.00 96.00 301 TRP A N 1
ATOM 2351 C CA . TRP A 1 301 ? 21.477 3.670 -32.612 1.00 96.00 301 TRP A CA 1
ATOM 2352 C C . TRP A 1 301 ? 22.159 2.322 -32.818 1.00 96.00 301 TRP A C 1
ATOM 2354 O O . TRP A 1 301 ? 22.414 1.870 -33.938 1.00 96.00 301 TRP A O 1
ATOM 2364 N N . ARG A 1 302 ? 22.457 1.654 -31.705 1.00 95.19 302 ARG A N 1
ATOM 2365 C CA . ARG A 1 302 ? 22.956 0.283 -31.696 1.00 95.19 302 ARG A CA 1
ATOM 2366 C C . ARG A 1 302 ? 22.058 -0.586 -30.841 1.00 95.19 302 ARG A C 1
ATOM 2368 O O . ARG A 1 302 ? 21.754 -0.228 -29.708 1.00 95.19 302 ARG A O 1
ATOM 2375 N N . ALA A 1 303 ? 21.708 -1.745 -31.383 1.00 96.38 303 ALA A N 1
ATOM 2376 C CA . ALA A 1 303 ? 20.986 -2.792 -30.688 1.00 96.38 303 ALA A CA 1
ATOM 2377 C C . ALA A 1 303 ? 21.879 -4.025 -30.532 1.00 96.38 303 ALA A C 1
ATOM 2379 O O . ALA A 1 303 ? 22.568 -4.424 -31.477 1.00 96.38 303 ALA A O 1
ATOM 2380 N N . SER A 1 304 ? 21.857 -4.633 -29.350 1.00 95.38 304 SER A N 1
ATOM 2381 C CA . SER A 1 304 ? 22.565 -5.879 -29.058 1.00 95.38 304 SER A CA 1
ATOM 2382 C C . SER A 1 304 ? 21.668 -6.846 -28.307 1.00 95.38 304 SER A C 1
ATOM 2384 O O . SER A 1 304 ? 20.901 -6.440 -27.434 1.00 95.38 304 SER A O 1
ATOM 2386 N N . VAL A 1 305 ? 21.802 -8.127 -28.644 1.00 94.12 305 VAL A N 1
ATOM 2387 C CA . VAL A 1 305 ? 20.985 -9.211 -28.103 1.00 94.12 305 VAL A CA 1
ATOM 2388 C C . VAL A 1 305 ? 21.867 -10.253 -27.443 1.00 94.12 305 VAL A C 1
ATOM 2390 O O . VAL A 1 305 ? 22.900 -10.645 -27.992 1.00 94.12 305 VAL A O 1
ATOM 2393 N N . TRP A 1 306 ? 21.420 -10.744 -26.293 1.00 92.38 306 TRP A N 1
ATOM 2394 C CA . TRP A 1 306 ? 22.002 -11.882 -25.600 1.00 92.38 306 TRP A CA 1
ATOM 2395 C C . TRP A 1 306 ? 20.942 -12.956 -25.399 1.00 92.38 306 TRP A C 1
ATOM 2397 O O . TRP A 1 306 ? 19.884 -12.690 -24.827 1.00 92.38 306 TRP A O 1
ATOM 2407 N N . HIS A 1 307 ? 21.249 -14.171 -25.841 1.00 88.25 307 HIS A N 1
ATOM 2408 C CA . HIS A 1 307 ? 20.424 -15.355 -25.614 1.00 88.25 307 HIS A CA 1
ATOM 2409 C C . HIS A 1 307 ? 21.051 -16.240 -24.535 1.00 88.25 307 HIS A C 1
ATOM 2411 O O . HIS A 1 307 ? 22.275 -16.339 -24.458 1.00 88.25 307 HIS A O 1
ATOM 2417 N N . ASN A 1 308 ? 20.214 -16.927 -23.750 1.00 77.81 308 ASN A N 1
ATOM 2418 C CA . ASN A 1 308 ? 20.634 -17.980 -22.816 1.00 77.81 308 ASN A CA 1
ATOM 2419 C C . ASN A 1 308 ? 21.736 -17.532 -21.837 1.00 77.81 308 ASN A C 1
ATOM 2421 O O . ASN A 1 308 ? 22.727 -18.236 -21.632 1.00 77.81 308 ASN A O 1
ATOM 2425 N N . LEU A 1 309 ? 21.575 -16.347 -21.239 1.00 79.81 309 LEU A N 1
ATOM 2426 C CA . LEU A 1 309 ? 22.470 -15.870 -20.185 1.00 79.81 309 LEU A CA 1
ATOM 2427 C C . LEU A 1 309 ? 22.472 -16.875 -19.019 1.00 79.81 309 LEU A C 1
ATOM 2429 O O . LEU A 1 309 ? 21.451 -17.068 -18.364 1.00 79.81 309 LEU A O 1
ATOM 2433 N N . PHE A 1 310 ? 23.621 -17.517 -18.780 1.00 64.62 310 PHE A N 1
ATOM 2434 C CA . PHE A 1 310 ? 23.771 -18.686 -17.894 1.00 64.62 310 PHE A CA 1
ATOM 2435 C C . PHE A 1 310 ? 23.307 -18.446 -16.449 1.00 64.62 310 PHE A C 1
ATOM 2437 O O . PHE A 1 310 ? 22.870 -19.374 -15.776 1.00 64.62 310 PHE A O 1
ATOM 2444 N N . THR A 1 311 ? 23.406 -17.206 -15.972 1.00 65.94 311 THR A N 1
ATOM 2445 C CA . THR A 1 311 ? 23.016 -16.778 -14.620 1.00 65.94 311 THR A CA 1
ATOM 2446 C C . THR A 1 311 ? 21.799 -15.844 -14.624 1.00 65.94 311 THR A C 1
ATOM 2448 O O . THR A 1 311 ? 21.508 -15.210 -13.611 1.00 65.94 311 THR A O 1
ATOM 2451 N N . GLY A 1 312 ? 21.091 -15.729 -15.756 1.00 71.69 312 GLY A N 1
ATOM 2452 C CA . GLY A 1 312 ? 20.100 -14.675 -15.981 1.00 71.69 312 GLY A CA 1
ATOM 2453 C C . GLY A 1 312 ? 20.741 -13.283 -16.039 1.00 71.69 312 GLY A C 1
ATOM 2454 O O . GLY A 1 312 ? 21.951 -13.150 -16.216 1.00 71.69 312 GLY A O 1
ATOM 2455 N N . ILE A 1 313 ? 19.933 -12.230 -15.901 1.00 74.38 313 ILE A N 1
ATOM 2456 C CA . ILE A 1 313 ? 20.425 -10.839 -15.869 1.00 74.38 313 ILE A CA 1
ATOM 2457 C C . ILE A 1 313 ? 20.992 -10.424 -14.496 1.00 74.38 313 ILE A C 1
ATOM 2459 O O . ILE A 1 313 ? 21.862 -9.551 -14.453 1.00 74.38 313 ILE A O 1
ATOM 2463 N N . VAL A 1 314 ? 20.616 -11.125 -13.415 1.00 68.25 314 VAL A N 1
ATOM 2464 C CA . VAL A 1 314 ? 21.047 -10.897 -12.016 1.00 68.25 314 VAL A CA 1
ATOM 2465 C C . VAL A 1 314 ? 22.561 -10.737 -11.887 1.00 68.25 314 VAL A C 1
ATOM 2467 O O . VAL A 1 314 ? 23.064 -9.766 -11.319 1.00 68.25 314 VAL A O 1
ATOM 2470 N N . GLY A 1 315 ? 23.322 -11.676 -12.457 1.00 67.50 315 GLY A N 1
ATOM 2471 C CA . GLY A 1 315 ? 24.782 -11.691 -12.327 1.00 67.50 315 GLY A CA 1
ATOM 2472 C C . GLY A 1 315 ? 25.482 -10.514 -13.017 1.00 67.50 315 GLY A C 1
ATOM 2473 O O . GLY A 1 315 ? 26.594 -10.144 -12.630 1.00 67.50 315 GLY A O 1
ATOM 2474 N N . TYR A 1 316 ? 24.831 -9.910 -14.015 1.00 71.38 316 TYR A N 1
ATOM 2475 C CA . TYR A 1 316 ? 25.407 -8.855 -14.854 1.00 71.38 316 TYR A CA 1
ATOM 2476 C C . TYR A 1 316 ? 24.984 -7.443 -14.445 1.00 71.38 316 TYR A C 1
ATOM 2478 O O . TYR A 1 316 ? 25.602 -6.463 -14.861 1.00 71.38 316 TYR A O 1
ATOM 2486 N N . ALA A 1 317 ? 23.953 -7.327 -13.611 1.00 62.31 317 ALA A N 1
ATOM 2487 C CA . ALA A 1 317 ? 23.516 -6.059 -13.049 1.00 62.31 317 ALA A CA 1
ATOM 2488 C C . ALA A 1 317 ? 24.449 -5.573 -11.912 1.00 62.31 317 ALA A C 1
ATOM 2490 O O . ALA A 1 317 ? 24.707 -4.371 -11.756 1.00 62.31 317 ALA A O 1
ATOM 2491 N N . GLY A 1 318 ? 25.012 -6.518 -11.148 1.00 63.19 318 GLY A N 1
ATOM 2492 C CA . GLY A 1 318 ? 25.871 -6.264 -9.989 1.00 63.19 318 GLY A CA 1
ATOM 2493 C C . GLY A 1 318 ? 27.359 -6.099 -10.312 1.00 63.19 318 GLY A C 1
ATOM 2494 O O . GLY A 1 318 ? 27.887 -4.985 -10.267 1.00 63.19 318 GLY A O 1
ATOM 2495 N N . SER A 1 319 ? 28.048 -7.216 -10.559 1.00 60.12 319 SER A N 1
ATOM 2496 C CA . SER A 1 319 ? 29.513 -7.323 -10.420 1.00 60.12 319 SER A CA 1
ATOM 2497 C C . SER A 1 319 ? 30.245 -7.906 -11.633 1.00 60.12 319 SER A C 1
ATOM 2499 O O . SER A 1 319 ? 31.460 -7.737 -11.725 1.00 60.12 319 SER A O 1
ATOM 2501 N N . SER A 1 320 ? 29.543 -8.538 -12.580 1.00 68.62 320 SER A N 1
ATOM 2502 C CA . SER A 1 320 ? 30.157 -9.104 -13.791 1.00 68.62 320 SER A CA 1
ATOM 2503 C C . SER A 1 320 ? 29.777 -8.309 -15.043 1.00 68.62 320 SER A C 1
ATOM 2505 O O . SER A 1 320 ? 28.608 -7.971 -15.214 1.00 68.62 320 SER A O 1
ATOM 2507 N N . PRO A 1 321 ? 30.716 -8.014 -15.959 1.00 77.31 321 PRO A N 1
ATOM 2508 C CA . PRO A 1 321 ? 30.363 -7.413 -17.239 1.00 77.31 321 PRO A CA 1
ATOM 2509 C C . PRO A 1 321 ? 29.529 -8.389 -18.080 1.00 77.31 321 PRO A C 1
ATOM 2511 O O . PRO A 1 321 ? 29.749 -9.601 -18.033 1.00 77.31 321 PRO A O 1
ATOM 2514 N N . LEU A 1 322 ? 28.597 -7.857 -18.881 1.00 82.94 322 LEU A N 1
ATOM 2515 C CA . LEU A 1 322 ? 27.890 -8.657 -19.884 1.00 82.94 322 LEU A CA 1
ATOM 2516 C C . LEU A 1 322 ? 28.906 -9.341 -20.819 1.00 82.94 322 LEU A C 1
ATOM 2518 O O . LEU A 1 322 ? 29.872 -8.692 -21.239 1.00 82.94 322 LEU A O 1
ATOM 2522 N N . PRO A 1 323 ? 28.691 -10.618 -21.185 1.00 85.38 323 PRO A N 1
ATOM 2523 C CA . PRO A 1 323 ? 29.526 -11.296 -22.167 1.00 85.38 323 PRO A CA 1
ATOM 2524 C C . PRO A 1 323 ? 29.354 -10.655 -23.552 1.00 85.38 323 PRO A C 1
ATOM 2526 O O . PRO A 1 323 ? 28.529 -9.757 -23.753 1.00 85.38 323 PRO A O 1
ATOM 2529 N N . ALA A 1 324 ? 30.119 -11.125 -24.538 1.00 88.00 324 ALA A N 1
ATOM 2530 C CA . ALA A 1 324 ? 29.905 -10.712 -25.921 1.00 88.00 324 ALA A CA 1
ATOM 2531 C C . ALA A 1 324 ? 28.447 -10.980 -26.340 1.00 88.00 324 ALA A C 1
ATOM 2533 O O . ALA A 1 324 ? 27.884 -12.031 -26.028 1.00 88.00 324 ALA A O 1
ATOM 2534 N N . ALA A 1 325 ? 27.836 -10.005 -27.015 1.00 90.69 325 ALA A N 1
ATOM 2535 C CA . ALA A 1 325 ? 26.477 -10.141 -27.524 1.00 90.69 325 ALA A CA 1
ATOM 2536 C C . ALA A 1 325 ? 26.406 -11.273 -28.551 1.00 90.69 325 ALA A C 1
ATOM 2538 O O . ALA A 1 325 ? 27.320 -11.432 -29.362 1.00 90.69 325 ALA A O 1
ATOM 2539 N N . SER A 1 326 ? 25.309 -12.028 -28.532 1.00 91.75 326 SER A N 1
ATOM 2540 C CA . SER A 1 326 ? 25.030 -13.047 -29.544 1.00 91.75 326 SER A CA 1
ATOM 2541 C C . SER A 1 326 ? 24.895 -12.402 -30.921 1.00 91.75 326 SER A C 1
ATOM 2543 O O . SER A 1 326 ? 25.449 -12.890 -31.900 1.00 91.75 326 SER A O 1
ATOM 2545 N N . GLU A 1 327 ? 24.189 -11.273 -30.976 1.00 93.12 327 GLU A N 1
ATOM 2546 C CA . GLU A 1 327 ? 23.971 -10.494 -32.189 1.00 93.12 327 GLU A CA 1
ATOM 2547 C C . GLU A 1 327 ? 24.053 -9.001 -31.874 1.00 93.12 327 GLU A C 1
ATOM 2549 O O . GLU A 1 327 ? 23.788 -8.553 -30.755 1.00 93.12 327 GLU A O 1
ATOM 2554 N N . SER A 1 328 ? 24.460 -8.201 -32.855 1.00 93.50 328 SER A N 1
ATOM 2555 C CA . SER A 1 328 ? 24.461 -6.743 -32.745 1.00 93.50 328 SER A CA 1
ATOM 2556 C C . SER A 1 328 ? 24.272 -6.105 -34.110 1.00 93.50 328 SER A C 1
ATOM 2558 O O . SER A 1 328 ? 24.910 -6.519 -35.075 1.00 93.50 328 SER A O 1
ATOM 2560 N N . ALA A 1 329 ? 23.450 -5.063 -34.184 1.00 94.31 329 ALA A N 1
ATOM 2561 C CA . ALA A 1 329 ? 23.225 -4.311 -35.411 1.00 94.31 329 ALA A CA 1
ATOM 2562 C C . ALA A 1 329 ? 23.123 -2.808 -35.139 1.00 94.31 329 ALA A C 1
ATOM 2564 O O . ALA A 1 329 ? 22.730 -2.381 -34.052 1.00 94.31 329 ALA A O 1
ATOM 2565 N N . ALA A 1 330 ? 23.468 -2.016 -36.153 1.00 94.56 330 ALA A N 1
ATOM 2566 C CA . ALA A 1 330 ? 23.026 -0.631 -36.224 1.00 94.56 330 ALA A CA 1
ATOM 2567 C C . ALA A 1 330 ? 21.522 -0.604 -36.542 1.00 94.56 330 ALA A C 1
ATOM 2569 O O . ALA A 1 330 ? 21.043 -1.445 -37.312 1.00 94.56 330 ALA A O 1
ATOM 2570 N N . VAL A 1 331 ? 20.816 0.333 -35.918 1.00 93.94 331 VAL A N 1
ATOM 2571 C CA . VAL A 1 331 ? 19.380 0.597 -36.082 1.00 93.94 331 VAL A CA 1
ATOM 2572 C C . VAL A 1 331 ? 19.157 2.114 -36.092 1.00 93.94 331 VAL A C 1
ATOM 2574 O O . VAL A 1 331 ? 20.031 2.874 -35.662 1.00 93.94 331 VAL A O 1
ATOM 2577 N N . THR A 1 332 ? 18.024 2.572 -36.609 1.00 91.69 332 THR A N 1
ATOM 2578 C CA . THR A 1 332 ? 17.654 3.992 -36.658 1.00 91.69 332 THR A CA 1
ATOM 2579 C C . THR A 1 332 ? 17.100 4.484 -35.333 1.00 91.69 332 THR A C 1
ATOM 2581 O O . THR A 1 332 ? 17.338 5.634 -34.971 1.00 91.69 332 THR A O 1
ATOM 2584 N N . ASP A 1 333 ? 16.406 3.614 -34.602 1.00 92.31 333 ASP A N 1
ATOM 2585 C CA . ASP A 1 333 ? 15.721 3.932 -33.354 1.00 92.31 333 ASP A CA 1
ATOM 2586 C C . ASP A 1 333 ? 15.435 2.657 -32.518 1.00 92.31 333 ASP A C 1
ATOM 2588 O O . ASP A 1 333 ? 15.663 1.527 -32.976 1.00 92.31 333 ASP A O 1
ATOM 2592 N N . PRO A 1 334 ? 14.958 2.812 -31.267 1.00 92.25 334 PRO A N 1
ATOM 2593 C CA . PRO A 1 334 ? 14.599 1.689 -30.400 1.00 92.25 334 PRO A CA 1
ATOM 2594 C C . PRO A 1 334 ? 13.446 0.817 -30.924 1.00 92.25 334 PRO A C 1
ATOM 2596 O O . PRO A 1 334 ? 13.411 -0.380 -30.633 1.00 92.25 334 PRO A O 1
ATOM 2599 N N . ALA A 1 335 ? 12.512 1.374 -31.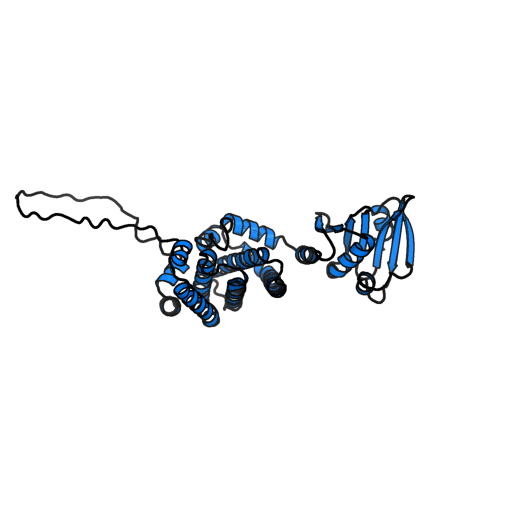701 1.00 91.62 335 ALA A N 1
ATOM 2600 C CA . ALA A 1 335 ? 11.374 0.625 -32.232 1.00 91.62 335 ALA A CA 1
ATOM 2601 C C . ALA A 1 335 ? 11.810 -0.336 -33.351 1.00 91.62 335 ALA A C 1
ATOM 2603 O O . ALA A 1 335 ? 11.340 -1.478 -33.413 1.00 91.62 335 ALA A O 1
ATOM 2604 N N . GLU A 1 336 ? 12.772 0.065 -34.189 1.00 92.25 336 GLU A N 1
ATOM 2605 C CA . GLU A 1 336 ? 13.425 -0.831 -35.145 1.00 92.25 336 GLU A CA 1
ATOM 2606 C C . GLU A 1 336 ? 14.170 -1.955 -34.407 1.00 92.25 336 GLU A C 1
ATOM 2608 O O . GLU A 1 336 ? 14.071 -3.120 -34.804 1.00 92.25 336 GLU A O 1
ATOM 2613 N N . ALA A 1 337 ? 14.858 -1.646 -33.298 1.00 90.88 337 ALA A N 1
ATOM 2614 C CA . ALA A 1 337 ? 15.521 -2.660 -32.474 1.00 90.88 337 ALA A CA 1
ATOM 2615 C C . ALA A 1 337 ? 14.534 -3.732 -31.986 1.00 90.88 337 ALA A C 1
ATOM 2617 O O . ALA A 1 337 ? 14.797 -4.927 -32.145 1.00 90.88 337 ALA A O 1
ATOM 2618 N N . TRP A 1 338 ? 13.384 -3.312 -31.448 1.00 90.19 338 TRP A N 1
ATOM 2619 C CA . TRP A 1 338 ? 12.326 -4.222 -31.012 1.00 90.19 338 TRP A CA 1
ATOM 2620 C C . TRP A 1 338 ? 11.713 -5.006 -32.178 1.00 90.19 338 TRP A C 1
ATOM 2622 O O . TRP A 1 338 ? 11.528 -6.215 -32.087 1.00 90.19 338 TRP A O 1
ATOM 2632 N N . THR A 1 339 ? 11.472 -4.372 -33.323 1.00 90.31 339 THR A N 1
ATOM 2633 C CA . THR A 1 339 ? 10.921 -5.061 -34.502 1.00 90.31 339 THR A CA 1
ATOM 2634 C C . THR A 1 339 ? 11.866 -6.154 -35.008 1.00 90.31 339 THR A C 1
ATOM 2636 O O . THR A 1 339 ? 11.439 -7.263 -35.334 1.00 90.31 339 THR A O 1
ATOM 2639 N N . LYS A 1 340 ? 13.168 -5.853 -35.043 1.00 88.38 340 LYS A N 1
ATOM 2640 C CA . LYS A 1 340 ? 14.217 -6.726 -35.580 1.00 88.38 340 LYS A CA 1
ATOM 2641 C C . LYS A 1 340 ? 14.569 -7.885 -34.653 1.00 88.38 340 LYS A C 1
ATOM 2643 O O . LYS A 1 340 ? 14.848 -8.983 -35.135 1.00 88.38 340 LYS A O 1
ATOM 2648 N N . PHE A 1 341 ? 14.569 -7.637 -33.344 1.00 87.50 341 PHE A N 1
ATOM 2649 C CA . PHE A 1 341 ? 15.087 -8.576 -32.350 1.00 87.50 341 PHE A CA 1
ATOM 2650 C C . PHE A 1 341 ? 14.088 -8.982 -31.264 1.00 87.50 341 PHE A C 1
ATOM 2652 O O . PHE A 1 341 ? 14.343 -9.959 -30.574 1.00 87.50 341 PHE A O 1
ATOM 2659 N N . GLY A 1 342 ? 12.986 -8.258 -31.084 1.00 72.19 342 GLY A N 1
ATOM 2660 C CA . GLY A 1 342 ? 12.004 -8.458 -30.013 1.00 72.19 342 GLY A CA 1
ATOM 2661 C C . GLY A 1 342 ? 10.906 -9.480 -30.320 1.00 72.19 342 GLY A C 1
ATOM 2662 O O . GLY A 1 342 ? 10.387 -10.112 -29.408 1.00 72.19 342 GLY A O 1
ATOM 2663 N N . SER A 1 343 ? 10.593 -9.722 -31.593 1.00 64.19 343 SER A N 1
ATOM 2664 C CA . SER A 1 343 ? 9.475 -10.584 -32.020 1.00 64.19 343 SER 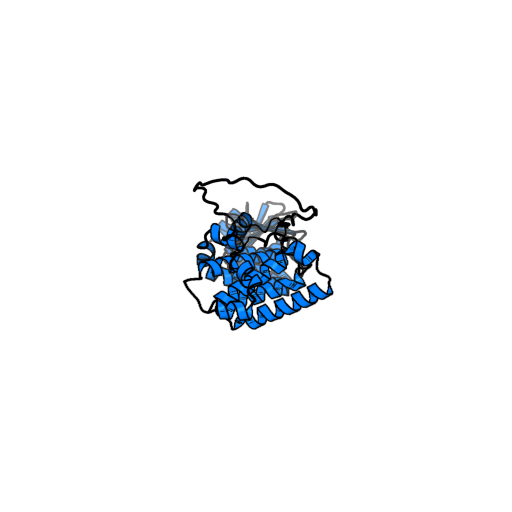A CA 1
ATOM 2665 C C . SER A 1 343 ? 9.820 -12.069 -32.233 1.00 64.19 343 SER A C 1
ATOM 2667 O O . SER A 1 343 ? 8.951 -12.835 -32.645 1.00 64.19 343 SER A O 1
ATOM 2669 N N . ARG A 1 344 ? 11.075 -12.478 -32.000 1.00 55.00 344 ARG A N 1
ATOM 2670 C CA . ARG A 1 344 ? 11.579 -13.828 -32.330 1.00 55.00 344 ARG A CA 1
ATOM 2671 C C . ARG A 1 344 ? 11.632 -14.808 -31.171 1.00 55.00 344 ARG A C 1
ATOM 2673 O O . ARG A 1 344 ? 11.917 -14.352 -30.041 1.00 55.00 344 ARG A O 1
#